Protein AF-A0AAE0TY82-F1 (afdb_monomer)

pLDDT: mean 70.83, std 19.5, range [36.94, 97.62]

Mean predicted aligned error: 21.56 Å

Organism: NCBI:txid92902

Secondary structure (DSSP, 8-state):
-PPP-------SHHHHHHHHHS--SS----S-------------SSPPPPP-PEEEEESS-BTTTBSTT-EEEE-HHHIIIIITTTTSEEE--HHHHHHTT--STT-BPP-SSTT--GGGGGGSS----------------TT-S---TT-----------------------------------

Sequence (185 aa):
MAVPALSRWPTCLACLRKTVFGGNNSRSSVVGAVSTAVQIRAKSTKRRPKGQDVAVRLLSDIRTYGRKNAIMRVSPGRMRYQWYRENTAEYMTAARFRELGLTRDDIGERDRTFGVDEEKFESSTTESESPERTGPLEGPSPWTDHLNMNEWPHYISPQSLQPPVSEISPQLESPLDAAKPPPLA

Nearest PDB structures (foldseek):
  6ywy-assembly1_G  TM=9.102E-01  e=8.392E-09  Neurospora crassa
  7nsh-assembly1_BI  TM=6.670E-01  e=1.116E-02  Sus scrofa
  7l20-assembly1_H  TM=7.044E-01  e=1.744E-02  Homo sapiens
  8oiq-assembly1_BO  TM=6.789E-01  e=1.535E-02  Sus scrofa
  6i9r-assembly1_H  TM=7.383E-01  e=3.098E-02  Homo sapiens

Structure (mmCIF, N/CA/C/O backbone):
data_AF-A0AAE0TY82-F1
#
_entry.id   AF-A0AAE0TY82-F1
#
loop_
_atom_site.group_PDB
_atom_site.id
_atom_site.type_symbol
_atom_site.label_atom_id
_atom_site.label_alt_id
_atom_site.label_comp_id
_atom_site.label_asym_id
_atom_site.label_entity_id
_atom_site.label_seq_id
_atom_site.pdbx_PDB_ins_code
_atom_site.Cartn_x
_atom_site.Cartn_y
_atom_site.Cartn_z
_atom_site.occupancy
_atom_site.B_iso_or_equiv
_atom_site.auth_seq_id
_atom_site.auth_comp_id
_atom_site.auth_asym_id
_atom_site.auth_atom_id
_atom_site.pdbx_PDB_model_num
ATOM 1 N N . MET A 1 1 ? 63.543 -1.662 -3.063 1.00 36.94 1 MET A N 1
ATOM 2 C CA . MET A 1 1 ? 63.316 -2.846 -2.206 1.00 36.94 1 MET A CA 1
ATOM 3 C C . MET A 1 1 ? 61.896 -2.752 -1.662 1.00 36.94 1 MET A C 1
ATOM 5 O O . MET A 1 1 ? 61.640 -1.870 -0.855 1.00 36.94 1 MET A O 1
ATOM 9 N N . ALA A 1 2 ? 60.954 -3.541 -2.188 1.00 47.00 2 ALA A N 1
ATOM 10 C CA . ALA A 1 2 ? 59.546 -3.489 -1.785 1.00 47.00 2 ALA A CA 1
ATOM 11 C C . ALA A 1 2 ? 59.308 -4.426 -0.593 1.00 47.00 2 ALA A C 1
ATOM 13 O O . ALA A 1 2 ? 59.630 -5.611 -0.661 1.00 47.00 2 ALA A O 1
ATOM 14 N N . VAL A 1 3 ? 58.783 -3.883 0.504 1.00 52.03 3 VAL A N 1
ATOM 15 C CA . VAL A 1 3 ? 58.441 -4.639 1.715 1.00 52.03 3 VAL A CA 1
ATOM 16 C C . VAL A 1 3 ? 57.159 -5.433 1.433 1.00 52.03 3 VAL A C 1
ATOM 18 O O . VAL A 1 3 ? 56.191 -4.831 0.962 1.00 52.03 3 VAL A O 1
ATOM 21 N N . PRO A 1 4 ? 57.097 -6.753 1.684 1.00 56.00 4 PRO A N 1
ATOM 22 C CA . PRO A 1 4 ? 55.850 -7.488 1.532 1.00 56.00 4 PRO A CA 1
ATOM 23 C C . PRO A 1 4 ? 54.837 -6.952 2.549 1.00 56.00 4 PRO A C 1
ATOM 25 O O . PRO A 1 4 ? 55.086 -6.967 3.755 1.00 56.00 4 PRO A O 1
ATOM 28 N N . ALA A 1 5 ? 53.702 -6.451 2.059 1.00 57.50 5 ALA A N 1
ATOM 29 C CA . ALA A 1 5 ? 52.592 -6.042 2.904 1.00 57.50 5 ALA A CA 1
ATOM 30 C C . ALA A 1 5 ? 52.142 -7.252 3.733 1.00 57.50 5 ALA A C 1
ATOM 32 O O . ALA A 1 5 ? 51.561 -8.200 3.203 1.00 57.50 5 ALA A O 1
ATOM 33 N N . LEU A 1 6 ? 52.449 -7.223 5.032 1.00 56.44 6 LEU A N 1
ATOM 34 C CA . LEU A 1 6 ? 51.920 -8.153 6.021 1.00 56.44 6 LEU A CA 1
ATOM 35 C C . LEU A 1 6 ? 50.406 -8.245 5.818 1.00 56.44 6 LEU A C 1
ATOM 37 O O . LEU A 1 6 ? 49.682 -7.253 5.926 1.00 56.44 6 LEU A O 1
ATOM 41 N N . SER A 1 7 ? 49.956 -9.445 5.461 1.00 62.59 7 SER A N 1
ATOM 42 C CA . SER A 1 7 ? 48.564 -9.793 5.208 1.00 62.59 7 SER A CA 1
ATOM 43 C C . SER A 1 7 ? 47.675 -9.225 6.310 1.00 62.59 7 SER A C 1
ATOM 45 O O . SER A 1 7 ? 47.804 -9.615 7.469 1.00 62.59 7 SER A O 1
ATOM 47 N N . ARG A 1 8 ? 46.791 -8.288 5.962 1.00 68.19 8 ARG A N 1
ATOM 48 C CA . ARG A 1 8 ? 45.864 -7.656 6.903 1.00 68.19 8 ARG A CA 1
ATOM 49 C C . ARG A 1 8 ? 44.975 -8.743 7.506 1.00 68.19 8 ARG A C 1
ATOM 51 O O . ARG A 1 8 ? 44.224 -9.402 6.789 1.00 68.19 8 ARG A O 1
ATOM 58 N N . TRP A 1 9 ? 45.105 -8.964 8.810 1.00 71.62 9 TRP A N 1
ATOM 59 C CA . TRP A 1 9 ? 44.361 -10.004 9.510 1.00 71.62 9 TRP A CA 1
ATOM 60 C C . TRP A 1 9 ? 42.869 -9.655 9.455 1.00 71.62 9 TRP A C 1
ATOM 62 O O . TRP A 1 9 ? 42.511 -8.482 9.610 1.00 71.62 9 TRP A O 1
ATOM 72 N N . PRO A 1 10 ? 41.982 -10.626 9.191 1.00 77.75 10 PRO A N 1
ATOM 73 C CA . PRO A 1 10 ? 40.569 -10.331 9.061 1.00 77.75 10 PRO A CA 1
ATOM 74 C C . PRO A 1 10 ? 40.004 -9.846 10.400 1.00 77.75 10 PRO A C 1
ATOM 76 O O . PRO A 1 10 ? 40.066 -10.541 11.409 1.00 77.75 10 PRO A O 1
ATOM 79 N N . THR A 1 11 ? 39.415 -8.653 10.399 1.00 76.88 11 THR A N 1
ATOM 80 C CA . THR A 1 11 ? 38.919 -7.979 11.611 1.00 76.88 11 THR A CA 1
ATOM 81 C C . THR A 1 11 ? 37.509 -8.410 12.018 1.00 76.88 11 THR A C 1
ATOM 83 O O . THR A 1 11 ? 37.019 -8.024 13.075 1.00 76.88 11 THR A O 1
ATOM 86 N N . CYS A 1 12 ? 36.831 -9.210 11.190 1.00 83.31 12 CYS A N 1
ATOM 87 C CA . CYS A 1 12 ? 35.456 -9.628 11.429 1.00 83.31 12 CYS A CA 1
ATOM 88 C C . CYS A 1 12 ? 35.393 -10.996 12.134 1.00 83.31 12 CYS A C 1
ATOM 90 O O . CYS A 1 12 ? 36.055 -11.947 11.716 1.00 83.31 12 CYS A O 1
ATOM 92 N N . LEU A 1 13 ? 34.545 -11.143 13.164 1.00 81.56 13 LEU A N 1
ATOM 93 C CA . LEU A 1 13 ? 34.384 -12.415 13.895 1.00 81.56 13 LEU A CA 1
ATOM 94 C C . LEU A 1 13 ? 33.973 -13.587 12.984 1.00 81.56 13 LEU A C 1
ATOM 96 O O . LEU A 1 13 ? 34.395 -14.721 13.203 1.00 81.56 13 LEU A O 1
ATOM 100 N N . ALA A 1 14 ? 33.189 -13.332 11.931 1.00 76.81 14 ALA A N 1
ATOM 101 C CA . ALA A 1 14 ? 32.817 -14.360 10.953 1.00 76.81 14 ALA A CA 1
ATOM 102 C C . ALA A 1 14 ? 34.018 -14.848 10.120 1.00 76.81 14 ALA A C 1
ATOM 104 O O . ALA A 1 14 ? 34.100 -16.021 9.760 1.00 76.81 14 ALA A O 1
ATOM 105 N N . CYS A 1 15 ? 34.959 -13.951 9.846 1.00 72.75 15 CYS A N 1
ATOM 106 C CA . CYS A 1 15 ? 36.161 -14.196 9.071 1.00 72.75 15 CYS A CA 1
ATOM 107 C C . CYS A 1 15 ? 37.185 -14.988 9.904 1.00 72.75 15 CYS A C 1
ATOM 109 O O . CYS A 1 15 ? 37.730 -15.975 9.417 1.00 72.75 15 CYS A O 1
ATOM 111 N N . LEU A 1 16 ? 37.355 -14.622 11.183 1.00 80.06 16 LEU A N 1
ATOM 112 C CA . LEU A 1 16 ? 38.191 -15.349 12.150 1.00 80.06 16 LEU A CA 1
ATOM 113 C C . LEU A 1 16 ? 37.688 -16.776 12.399 1.00 80.06 16 LEU A C 1
ATOM 115 O O . LEU A 1 16 ? 38.471 -17.720 12.440 1.00 80.06 16 LEU A O 1
ATOM 119 N N . ARG A 1 17 ? 36.367 -16.975 12.506 1.00 76.00 17 ARG A N 1
ATOM 120 C CA . ARG A 1 17 ? 35.803 -18.331 12.631 1.00 76.00 17 ARG A CA 1
ATOM 121 C C . ARG A 1 17 ? 36.108 -19.195 11.406 1.00 76.00 17 ARG A C 1
ATOM 123 O O . ARG A 1 17 ? 36.336 -20.390 11.549 1.00 76.00 17 ARG A O 1
ATOM 130 N N . LYS A 1 18 ? 36.151 -18.605 10.212 1.00 67.88 18 LYS A N 1
ATOM 131 C CA . LYS A 1 18 ? 36.464 -19.329 8.973 1.00 67.88 18 LYS A CA 1
ATOM 132 C C . LYS A 1 18 ? 37.932 -19.744 8.881 1.00 67.88 18 LYS A C 1
ATOM 134 O O . LYS A 1 18 ? 38.205 -20.829 8.383 1.00 67.88 18 LYS A O 1
ATOM 139 N N . THR A 1 19 ? 38.856 -18.923 9.378 1.00 69.50 19 THR A N 1
ATOM 140 C CA . THR A 1 19 ? 40.291 -19.249 9.383 1.00 69.50 19 THR A CA 1
ATOM 141 C C . THR A 1 19 ? 40.661 -20.244 10.481 1.00 69.50 19 THR A C 1
ATOM 143 O O . THR A 1 19 ? 41.504 -21.101 10.249 1.00 69.50 19 THR A O 1
ATOM 146 N N . VAL A 1 20 ? 40.015 -20.174 11.651 1.00 64.50 20 VAL A N 1
ATOM 147 C CA . VAL A 1 20 ? 40.307 -21.063 12.793 1.00 64.50 20 VAL A CA 1
ATOM 148 C C . VAL A 1 20 ? 39.628 -22.434 12.660 1.00 64.50 20 VAL A C 1
ATOM 150 O O . VAL A 1 20 ? 40.220 -23.440 13.032 1.00 64.50 20 VAL A O 1
ATOM 153 N N . PHE A 1 21 ? 38.416 -22.508 12.095 1.00 59.88 21 PHE A N 1
ATOM 154 C CA . PHE A 1 21 ? 37.643 -23.760 12.017 1.00 59.88 21 PHE A CA 1
ATOM 155 C C . PHE A 1 21 ? 37.535 -24.363 10.606 1.00 59.88 21 PHE A C 1
ATOM 157 O O . PHE A 1 21 ? 36.985 -25.448 10.444 1.00 59.88 21 PHE A O 1
ATOM 164 N N . GLY A 1 22 ? 38.074 -23.704 9.574 1.00 55.50 22 GLY A N 1
ATOM 165 C CA . GLY A 1 22 ? 38.106 -24.217 8.195 1.00 55.50 22 GLY A CA 1
ATOM 166 C C . GLY A 1 22 ? 39.224 -25.229 7.906 1.00 55.50 22 GLY A C 1
ATOM 167 O O . GLY A 1 22 ? 39.420 -25.596 6.753 1.00 55.50 22 GLY A O 1
ATOM 168 N N . GLY A 1 23 ? 39.971 -25.660 8.926 1.00 55.34 23 GLY A N 1
ATOM 169 C CA . GLY A 1 23 ? 41.190 -26.463 8.796 1.00 55.34 23 GLY A CA 1
ATOM 170 C C . GLY A 1 23 ? 41.029 -27.971 9.000 1.00 55.34 23 GLY A C 1
ATOM 171 O O . GLY A 1 23 ? 41.987 -28.599 9.435 1.00 55.34 23 GLY A O 1
ATOM 172 N N . ASN A 1 24 ? 39.864 -28.570 8.723 1.00 54.06 24 ASN A N 1
ATOM 173 C CA . ASN A 1 24 ? 39.698 -30.029 8.814 1.00 54.06 24 ASN A CA 1
ATOM 174 C C . ASN A 1 24 ? 39.333 -30.682 7.475 1.00 54.06 24 ASN A C 1
ATOM 176 O O . ASN A 1 24 ? 38.373 -31.443 7.381 1.00 54.06 24 ASN A O 1
ATOM 180 N N . ASN A 1 25 ? 40.117 -30.397 6.431 1.00 52.94 25 ASN A N 1
ATOM 181 C CA . ASN A 1 25 ? 40.369 -31.415 5.419 1.00 52.94 25 ASN A CA 1
ATOM 182 C C . ASN A 1 25 ? 41.777 -31.269 4.814 1.00 52.94 25 ASN A C 1
ATOM 184 O O . ASN A 1 25 ? 42.003 -30.503 3.887 1.00 52.94 25 ASN A O 1
ATOM 188 N N . SER A 1 26 ? 42.693 -32.059 5.376 1.00 48.53 26 SER A N 1
ATOM 189 C CA . SER A 1 26 ? 43.904 -32.604 4.750 1.00 48.53 26 SER A CA 1
ATOM 190 C C . SER A 1 26 ? 45.060 -31.656 4.356 1.00 48.53 26 SER A C 1
ATOM 192 O O . SER A 1 26 ? 45.115 -31.128 3.256 1.00 48.53 26 SER A O 1
ATOM 194 N N . ARG A 1 27 ? 46.084 -31.674 5.230 1.00 46.03 27 ARG A N 1
ATOM 195 C CA . ARG A 1 27 ? 47.544 -31.606 4.965 1.00 46.03 27 ARG A CA 1
ATOM 196 C C . ARG A 1 27 ? 48.164 -30.254 4.559 1.00 46.03 27 ARG A C 1
ATOM 198 O O . ARG A 1 27 ? 48.128 -29.848 3.412 1.00 46.03 27 ARG A O 1
ATOM 205 N N . SER A 1 28 ? 48.874 -29.681 5.538 1.00 44.34 28 SER A N 1
ATOM 206 C CA . SER A 1 28 ? 50.201 -29.044 5.439 1.00 44.34 28 SER A CA 1
ATOM 207 C C . SER A 1 28 ? 50.490 -28.131 4.237 1.00 44.34 28 SER A C 1
ATOM 209 O O . SER A 1 28 ? 50.832 -28.595 3.155 1.00 44.34 28 SER A O 1
ATOM 211 N N . SER A 1 29 ? 50.507 -26.818 4.464 1.00 38.16 29 SER A N 1
ATOM 212 C CA . SER A 1 29 ? 51.731 -26.008 4.338 1.00 38.16 29 SER A CA 1
ATOM 213 C C . SER A 1 29 ? 51.417 -24.523 4.526 1.00 38.16 29 SER A C 1
ATOM 215 O O . SER A 1 29 ? 50.419 -23.987 4.054 1.00 38.16 29 SER A O 1
ATOM 217 N N . VAL A 1 30 ? 52.304 -23.867 5.265 1.00 50.09 30 VAL A N 1
ATOM 218 C CA . VAL A 1 30 ? 52.435 -22.418 5.412 1.00 50.09 30 VAL A CA 1
ATOM 219 C C . VAL A 1 30 ? 52.829 -21.803 4.067 1.00 50.09 30 VAL A C 1
ATOM 221 O O . VAL A 1 30 ? 53.991 -21.498 3.851 1.00 50.09 30 VAL A O 1
ATOM 224 N N . VAL A 1 31 ? 51.882 -21.624 3.149 1.00 45.34 31 VAL A N 1
ATOM 225 C CA . VAL A 1 31 ? 51.988 -20.667 2.036 1.00 45.34 31 VAL A CA 1
ATOM 226 C C . VAL A 1 31 ? 50.577 -20.203 1.697 1.00 45.34 31 VAL A C 1
ATOM 228 O O . VAL A 1 31 ? 49.657 -21.010 1.597 1.00 45.34 31 VAL A O 1
ATOM 231 N N . GLY A 1 32 ? 50.397 -18.889 1.567 1.00 50.09 32 GLY A N 1
ATOM 232 C CA . GLY A 1 32 ? 49.114 -18.257 1.289 1.00 50.09 32 GLY A CA 1
ATOM 233 C C . GLY A 1 32 ? 48.415 -18.846 0.066 1.00 50.09 32 GLY A C 1
ATOM 234 O O . GLY A 1 32 ? 48.703 -18.475 -1.064 1.00 50.09 32 GLY A O 1
ATOM 235 N N . ALA A 1 33 ? 47.438 -19.713 0.302 1.00 45.84 33 ALA A N 1
ATOM 236 C CA . ALA A 1 33 ? 46.445 -20.074 -0.688 1.00 45.84 33 ALA A CA 1
ATOM 237 C C . ALA A 1 33 ? 45.160 -19.339 -0.318 1.00 45.84 33 ALA A C 1
ATOM 239 O O . ALA A 1 33 ? 44.357 -19.806 0.495 1.00 45.84 33 ALA A O 1
ATOM 240 N N . VAL A 1 34 ? 44.974 -18.157 -0.916 1.00 58.19 34 VAL A N 1
ATOM 241 C CA . VAL A 1 34 ? 43.651 -17.546 -1.064 1.00 58.19 34 VAL A CA 1
ATOM 242 C C . VAL A 1 34 ? 42.835 -18.537 -1.881 1.00 58.19 34 VAL A C 1
ATOM 244 O O . VAL A 1 34 ? 42.830 -18.519 -3.107 1.00 58.19 34 VAL A O 1
ATOM 247 N N . SER A 1 35 ? 42.205 -19.472 -1.180 1.00 56.72 35 SER A N 1
ATOM 248 C CA . SER A 1 35 ? 41.259 -20.396 -1.769 1.00 56.72 35 SER A CA 1
ATOM 249 C C . SER A 1 35 ? 40.073 -19.541 -2.179 1.00 56.72 35 SER A C 1
ATOM 251 O O . SER A 1 35 ? 39.251 -19.157 -1.343 1.00 56.72 35 SER A O 1
ATOM 253 N N . THR A 1 36 ? 40.011 -19.182 -3.458 1.00 61.84 36 THR A N 1
ATOM 254 C CA . THR A 1 36 ? 38.817 -18.648 -4.106 1.00 61.84 36 THR A CA 1
ATOM 255 C C . THR A 1 36 ? 37.776 -19.759 -4.107 1.00 61.84 36 THR A C 1
ATOM 257 O O . THR A 1 36 ? 37.521 -20.428 -5.102 1.00 61.84 36 THR A O 1
ATOM 260 N N . ALA A 1 37 ? 37.197 -20.010 -2.934 1.00 66.00 37 ALA A N 1
ATOM 261 C CA . ALA A 1 37 ? 36.073 -20.904 -2.767 1.00 66.00 37 ALA A CA 1
ATOM 262 C C . ALA A 1 37 ? 34.899 -20.278 -3.522 1.00 66.00 37 ALA A C 1
ATOM 264 O O . ALA A 1 37 ? 34.179 -19.425 -2.999 1.00 66.00 37 ALA A O 1
ATOM 265 N N . VAL A 1 38 ? 34.756 -20.668 -4.787 1.00 72.50 38 VAL A N 1
ATOM 266 C CA . VAL A 1 38 ? 33.616 -20.319 -5.625 1.00 72.50 38 VAL A CA 1
ATOM 267 C C . VAL A 1 38 ? 32.382 -20.860 -4.917 1.00 72.50 38 VAL A C 1
ATOM 269 O O . VAL A 1 38 ? 32.187 -22.069 -4.797 1.00 72.50 38 VAL A O 1
ATOM 272 N N . GLN A 1 39 ? 31.561 -19.960 -4.381 1.00 76.94 39 GLN A N 1
ATOM 273 C CA . GLN A 1 39 ? 30.298 -20.343 -3.768 1.00 76.94 39 GLN A CA 1
ATOM 274 C C . GLN A 1 39 ? 29.334 -20.777 -4.872 1.00 76.94 39 GLN A C 1
ATOM 276 O O . GLN A 1 39 ? 28.645 -19.957 -5.475 1.00 76.94 39 GLN A O 1
ATOM 281 N N . ILE A 1 40 ? 29.272 -22.082 -5.133 1.00 72.94 40 ILE A N 1
ATOM 282 C CA . ILE A 1 40 ? 28.267 -22.659 -6.023 1.00 72.94 40 ILE A CA 1
ATOM 283 C C . ILE A 1 40 ? 26.929 -22.614 -5.283 1.00 72.94 40 ILE A C 1
ATOM 285 O O . ILE A 1 40 ? 26.679 -23.365 -4.337 1.00 72.94 40 ILE A O 1
ATOM 289 N N . ARG A 1 41 ? 26.058 -21.687 -5.686 1.00 77.69 41 ARG A N 1
ATOM 290 C CA . ARG A 1 41 ? 24.703 -21.589 -5.142 1.00 77.69 41 ARG A CA 1
ATOM 291 C C . ARG A 1 41 ? 23.869 -22.763 -5.656 1.00 77.69 41 ARG A C 1
ATOM 293 O O . ARG A 1 41 ? 23.461 -22.772 -6.813 1.00 77.69 41 ARG A O 1
ATOM 300 N N . ALA A 1 42 ? 23.567 -23.724 -4.786 1.00 81.38 42 ALA A N 1
ATOM 301 C CA . ALA A 1 42 ? 22.638 -24.804 -5.107 1.00 81.38 42 ALA A CA 1
ATOM 302 C C . ALA A 1 42 ? 21.225 -24.259 -5.405 1.00 81.38 42 ALA A C 1
ATOM 304 O O . ALA A 1 42 ? 20.744 -23.320 -4.755 1.00 81.38 42 ALA A O 1
ATOM 305 N N . LYS A 1 43 ? 20.537 -24.864 -6.383 1.00 80.38 43 LYS A N 1
ATOM 306 C CA . LYS A 1 43 ? 19.143 -24.546 -6.717 1.00 80.38 43 LYS A CA 1
ATOM 307 C C . LYS A 1 43 ? 18.240 -25.011 -5.571 1.00 80.38 43 LYS A C 1
ATOM 309 O O . LYS A 1 43 ? 17.955 -26.192 -5.426 1.00 80.38 43 LYS A O 1
ATOM 314 N N . SER A 1 44 ? 17.814 -24.070 -4.732 1.00 80.44 44 SER A N 1
ATOM 315 C CA . SER A 1 44 ? 16.905 -24.341 -3.615 1.00 80.44 44 SER A CA 1
ATOM 316 C C . SER A 1 44 ? 15.479 -24.570 -4.115 1.00 80.44 44 SER A C 1
ATOM 318 O O . SER A 1 44 ? 14.889 -23.684 -4.734 1.00 80.44 44 SER A O 1
ATOM 320 N N . THR A 1 45 ? 14.892 -25.716 -3.769 1.00 80.06 45 THR A N 1
ATOM 321 C CA . THR A 1 45 ? 13.462 -26.015 -3.979 1.00 80.06 45 THR A CA 1
ATOM 322 C C . THR A 1 45 ? 12.560 -25.185 -3.058 1.00 80.06 45 THR A C 1
ATOM 324 O O . THR A 1 45 ? 11.385 -24.970 -3.354 1.00 80.06 45 THR A O 1
ATOM 327 N N . LYS A 1 46 ? 13.105 -24.659 -1.949 1.00 78.94 46 LYS A N 1
ATOM 328 C CA . LYS A 1 46 ? 12.390 -23.733 -1.065 1.00 78.94 46 LYS A CA 1
ATOM 329 C C . LYS A 1 46 ? 12.312 -22.368 -1.740 1.00 78.94 46 LYS A C 1
ATOM 331 O O . LYS A 1 46 ? 13.305 -21.636 -1.804 1.00 78.94 46 LYS A O 1
ATOM 336 N N . ARG A 1 47 ? 11.125 -22.041 -2.257 1.00 74.56 47 ARG A N 1
ATOM 337 C CA . ARG A 1 47 ? 10.789 -20.692 -2.720 1.00 74.56 47 ARG A CA 1
ATOM 338 C C . ARG A 1 47 ? 10.768 -19.760 -1.510 1.00 74.56 47 ARG A C 1
ATOM 340 O O . ARG A 1 47 ? 10.281 -20.137 -0.446 1.00 74.56 47 ARG A O 1
ATOM 347 N N . ARG A 1 48 ? 11.304 -18.547 -1.665 1.00 74.62 48 ARG A N 1
ATOM 348 C CA . ARG A 1 48 ? 11.128 -17.502 -0.649 1.00 74.62 48 ARG A CA 1
ATOM 349 C C . ARG A 1 48 ? 9.623 -17.284 -0.457 1.00 74.62 48 ARG A C 1
ATOM 351 O O . ARG A 1 48 ? 8.912 -17.303 -1.467 1.00 74.62 48 ARG A O 1
ATOM 358 N N . PRO A 1 49 ? 9.137 -17.095 0.782 1.00 77.81 49 PRO A N 1
ATOM 359 C CA . PRO A 1 49 ? 7.757 -16.674 0.971 1.00 77.81 49 PRO A CA 1
ATOM 360 C C . PRO A 1 49 ? 7.550 -15.425 0.111 1.00 77.81 49 PRO A C 1
ATOM 362 O O . PRO A 1 49 ? 8.381 -14.511 0.144 1.00 77.81 49 PRO A O 1
ATOM 365 N N . LYS A 1 50 ? 6.517 -15.440 -0.743 1.00 73.31 50 LYS A N 1
ATOM 366 C CA . LYS A 1 50 ? 6.150 -14.260 -1.534 1.00 73.31 50 LYS A CA 1
ATOM 367 C C . LYS A 1 50 ? 6.034 -13.085 -0.559 1.00 73.31 50 LYS A C 1
ATOM 369 O O . LYS A 1 50 ? 5.547 -13.273 0.556 1.00 73.31 50 LYS A O 1
ATOM 374 N N . GLY A 1 51 ? 6.595 -11.938 -0.947 1.00 66.38 51 GLY A N 1
ATOM 375 C CA . GLY A 1 51 ? 6.721 -10.770 -0.077 1.00 66.38 51 GLY A CA 1
ATOM 376 C C . GLY A 1 51 ? 5.403 -10.439 0.619 1.00 66.38 51 GLY A C 1
ATOM 377 O O . GLY A 1 51 ? 4.331 -10.654 0.060 1.00 66.38 51 GLY A O 1
ATOM 378 N N . GLN A 1 52 ? 5.492 -9.972 1.863 1.00 83.50 52 GLN A N 1
ATOM 379 C CA . GLN A 1 52 ? 4.324 -9.565 2.636 1.00 83.50 52 GLN A CA 1
ATOM 380 C C . GLN A 1 52 ? 3.732 -8.299 2.010 1.00 83.50 52 GLN A C 1
ATOM 382 O O . GLN A 1 52 ? 4.170 -7.187 2.306 1.00 83.50 52 GLN A O 1
ATOM 387 N N . ASP A 1 53 ? 2.769 -8.479 1.110 1.00 93.00 53 ASP A N 1
ATOM 388 C CA . ASP A 1 53 ? 1.997 -7.370 0.570 1.00 93.00 53 ASP A CA 1
ATOM 389 C C . ASP A 1 53 ? 1.041 -6.836 1.639 1.00 93.00 53 ASP A C 1
ATOM 391 O O . ASP A 1 53 ? 0.383 -7.596 2.360 1.00 93.00 53 ASP A O 1
ATOM 395 N N . VAL A 1 54 ? 0.967 -5.512 1.727 1.00 94.50 54 VAL A N 1
ATOM 396 C CA . VAL A 1 54 ? 0.180 -4.795 2.730 1.00 94.50 54 VAL A CA 1
ATOM 397 C C . VAL A 1 54 ? -1.161 -4.402 2.121 1.00 94.50 54 VAL A C 1
ATOM 399 O O . VAL A 1 54 ? -1.214 -3.943 0.979 1.00 94.50 54 VAL A O 1
ATOM 402 N N . ALA A 1 55 ? -2.241 -4.594 2.879 1.00 95.56 55 ALA A N 1
ATOM 403 C CA . ALA A 1 55 ? -3.566 -4.126 2.498 1.00 95.56 55 ALA A CA 1
ATOM 404 C C . ALA A 1 55 ? -3.665 -2.613 2.719 1.00 95.56 55 ALA A C 1
ATOM 406 O O . ALA A 1 55 ? -3.332 -2.102 3.793 1.00 95.56 55 ALA A O 1
ATOM 407 N N . VAL A 1 56 ? -4.122 -1.901 1.698 1.00 96.94 56 VAL A N 1
ATOM 408 C CA . VAL A 1 56 ? -4.230 -0.441 1.697 1.00 96.94 56 VAL A CA 1
ATOM 409 C C . VAL A 1 56 ? -5.541 -0.024 1.050 1.00 96.94 56 VAL A C 1
ATOM 411 O O . VAL A 1 56 ? -6.036 -0.718 0.163 1.00 96.94 56 VAL A O 1
ATOM 414 N N . ARG A 1 57 ? -6.088 1.110 1.489 1.00 97.12 57 ARG A N 1
ATOM 415 C CA . ARG A 1 57 ? -7.244 1.764 0.868 1.00 97.12 57 ARG A CA 1
ATOM 416 C C . ARG A 1 57 ? -6.797 3.017 0.143 1.00 97.12 57 ARG A C 1
ATOM 418 O O . ARG A 1 57 ? -6.145 3.865 0.744 1.00 97.12 57 ARG A O 1
ATOM 425 N N . LEU A 1 58 ? -7.185 3.157 -1.116 1.00 97.12 58 LEU A N 1
ATOM 426 C CA . LEU A 1 58 ? -6.897 4.354 -1.899 1.00 97.12 58 LEU A CA 1
ATOM 427 C C . LEU A 1 58 ? -7.779 5.526 -1.449 1.00 97.12 58 LEU A C 1
ATOM 429 O O . LEU A 1 58 ? -8.983 5.367 -1.272 1.00 97.12 58 LEU A O 1
ATOM 433 N N . LEU A 1 59 ? -7.197 6.709 -1.268 1.00 97.06 59 LEU A N 1
ATOM 434 C CA . LEU A 1 59 ? -7.918 7.951 -0.953 1.00 97.06 59 LEU A CA 1
ATOM 435 C C . LEU A 1 59 ? -8.182 8.798 -2.206 1.00 97.06 59 LEU A C 1
ATOM 437 O O . LEU A 1 59 ? -9.094 9.628 -2.208 1.00 97.06 59 LEU A O 1
ATOM 441 N N . SER A 1 60 ? -7.424 8.557 -3.274 1.00 96.19 60 SER A N 1
ATOM 442 C CA . SER A 1 60 ? -7.552 9.180 -4.591 1.00 96.19 60 SER A CA 1
ATOM 443 C C . SER A 1 60 ? -7.552 8.127 -5.704 1.00 96.19 60 SER A C 1
ATOM 445 O O . SER A 1 60 ? -7.202 6.969 -5.475 1.00 96.19 60 SER A O 1
ATOM 447 N N . ASP A 1 61 ? -7.961 8.526 -6.910 1.00 95.75 61 ASP A N 1
ATOM 448 C CA . ASP A 1 61 ? -7.855 7.679 -8.100 1.00 95.75 61 ASP A CA 1
ATOM 449 C C . ASP A 1 61 ? -6.388 7.577 -8.532 1.00 95.75 61 ASP A C 1
ATOM 451 O O . ASP A 1 61 ? -5.725 8.591 -8.769 1.00 95.75 61 ASP A O 1
ATOM 455 N N . ILE A 1 62 ? -5.871 6.352 -8.643 1.00 93.75 62 ILE A N 1
ATOM 456 C CA . ILE A 1 62 ? -4.480 6.100 -9.031 1.00 93.75 62 ILE A CA 1
ATOM 457 C C . ILE A 1 62 ? -4.468 5.230 -10.286 1.00 93.75 62 ILE A C 1
ATOM 459 O O . ILE A 1 62 ? -4.927 4.086 -10.268 1.00 93.75 62 ILE A O 1
ATOM 463 N N . ARG A 1 63 ? -3.886 5.758 -11.371 1.00 93.19 63 ARG A N 1
ATOM 464 C CA . ARG A 1 63 ? -3.721 5.045 -12.651 1.00 93.19 63 ARG A CA 1
ATOM 465 C C . ARG A 1 63 ? -3.012 3.703 -12.442 1.00 93.19 63 ARG A C 1
ATOM 467 O O . ARG A 1 63 ? -2.050 3.634 -11.681 1.00 93.19 63 ARG A O 1
ATOM 474 N N . THR A 1 64 ? -3.476 2.650 -13.115 1.00 92.62 64 THR A N 1
ATOM 475 C CA . THR A 1 64 ? -2.964 1.265 -13.032 1.00 92.62 64 THR A CA 1
ATOM 476 C C . THR A 1 64 ? -3.189 0.576 -11.678 1.00 92.62 64 THR A C 1
ATOM 478 O O . THR A 1 64 ? -2.702 -0.537 -11.461 1.00 92.62 64 THR A O 1
ATOM 481 N N . TYR A 1 65 ? -3.879 1.226 -10.737 1.00 93.88 65 TYR A N 1
ATOM 482 C CA . TYR A 1 65 ? -4.178 0.659 -9.423 1.00 93.88 65 TYR A CA 1
ATOM 483 C C . TYR A 1 65 ? -5.671 0.491 -9.201 1.00 93.88 65 TYR A C 1
ATOM 485 O O . TYR A 1 65 ? -6.112 -0.617 -8.894 1.00 93.88 65 TYR A O 1
ATOM 493 N N . GLY A 1 66 ? -6.424 1.577 -9.360 1.00 94.81 66 GLY A N 1
ATOM 494 C CA . GLY A 1 66 ? -7.867 1.567 -9.203 1.00 94.81 66 GLY A CA 1
ATOM 495 C C . GLY A 1 66 ? -8.432 2.912 -8.764 1.00 94.81 66 GLY A C 1
ATOM 496 O O . GLY A 1 66 ? -7.727 3.917 -8.633 1.00 94.81 66 GLY A O 1
ATOM 497 N N . ARG A 1 67 ? -9.744 2.888 -8.532 1.00 95.56 67 ARG A N 1
ATOM 498 C CA . ARG A 1 67 ? -10.536 4.037 -8.092 1.00 95.56 67 ARG A CA 1
ATOM 499 C C . ARG A 1 67 ? -10.318 4.351 -6.610 1.00 95.56 67 ARG A C 1
ATOM 501 O O . ARG A 1 67 ? -9.884 3.507 -5.823 1.00 95.56 67 ARG A O 1
ATOM 508 N N . LYS A 1 68 ? -10.712 5.554 -6.212 1.00 96.25 68 LYS A N 1
ATOM 509 C CA . LYS A 1 68 ? -10.810 6.001 -4.828 1.00 96.25 68 LYS A CA 1
ATOM 510 C C . LYS A 1 68 ? -11.640 5.016 -4.001 1.00 96.25 68 LYS A C 1
ATOM 512 O O . LYS A 1 68 ? -12.662 4.503 -4.446 1.00 96.25 68 LYS A O 1
ATOM 517 N N . ASN A 1 69 ? -11.200 4.797 -2.767 1.00 95.50 69 ASN A N 1
ATOM 518 C CA . ASN A 1 69 ? -11.713 3.837 -1.791 1.00 95.50 69 ASN A CA 1
ATOM 519 C C . ASN A 1 69 ? -11.548 2.354 -2.158 1.00 95.50 69 ASN A C 1
ATOM 521 O O . ASN A 1 69 ? -11.991 1.510 -1.381 1.00 95.50 69 ASN A O 1
ATOM 525 N N . ALA A 1 70 ? -10.879 2.009 -3.263 1.00 95.56 70 ALA A N 1
ATOM 526 C CA . ALA A 1 70 ? -10.541 0.617 -3.541 1.00 95.56 70 ALA A CA 1
ATOM 527 C C . ALA A 1 70 ? -9.549 0.079 -2.497 1.00 95.56 70 ALA A C 1
ATOM 529 O O . ALA A 1 70 ? -8.600 0.771 -2.108 1.00 95.56 70 ALA A O 1
ATOM 530 N N . ILE A 1 71 ? -9.770 -1.159 -2.049 1.00 96.06 71 ILE A N 1
ATOM 531 C CA . ILE A 1 71 ? -8.900 -1.858 -1.101 1.00 96.06 71 ILE A CA 1
ATOM 532 C C . ILE A 1 71 ? -8.127 -2.926 -1.856 1.00 96.06 71 ILE A C 1
ATOM 534 O O . ILE A 1 71 ? -8.715 -3.776 -2.520 1.00 96.06 71 ILE A O 1
ATOM 538 N N . MET A 1 72 ? -6.803 -2.888 -1.746 1.00 95.50 72 MET A N 1
ATOM 539 C CA . MET A 1 72 ? -5.933 -3.766 -2.519 1.00 95.50 72 MET A CA 1
ATOM 540 C C . MET A 1 72 ? -4.620 -4.080 -1.807 1.00 95.50 72 MET A C 1
ATOM 542 O O . MET A 1 72 ? -4.227 -3.413 -0.847 1.00 95.50 72 MET A O 1
ATOM 546 N N . ARG A 1 73 ? -3.913 -5.100 -2.304 1.00 95.19 73 ARG A N 1
ATOM 547 C CA . ARG A 1 73 ? -2.575 -5.482 -1.832 1.00 95.19 73 ARG A CA 1
ATOM 548 C C . ARG A 1 73 ? -1.482 -4.780 -2.629 1.00 95.19 73 ARG A C 1
ATOM 550 O O . ARG A 1 73 ? -1.454 -4.833 -3.861 1.00 95.19 73 ARG A O 1
ATOM 557 N N . VAL A 1 74 ? -0.563 -4.123 -1.925 1.00 95.12 74 VAL A N 1
ATOM 558 C CA . VAL A 1 74 ? 0.538 -3.360 -2.531 1.00 95.12 74 VAL A CA 1
ATOM 559 C C . VAL A 1 74 ? 1.852 -3.656 -1.821 1.00 95.12 74 VAL A C 1
ATOM 561 O O . VAL A 1 74 ? 1.884 -4.034 -0.648 1.00 95.12 74 VAL A O 1
ATOM 564 N N . SER A 1 75 ? 2.957 -3.473 -2.546 1.00 94.56 75 SER A N 1
ATOM 56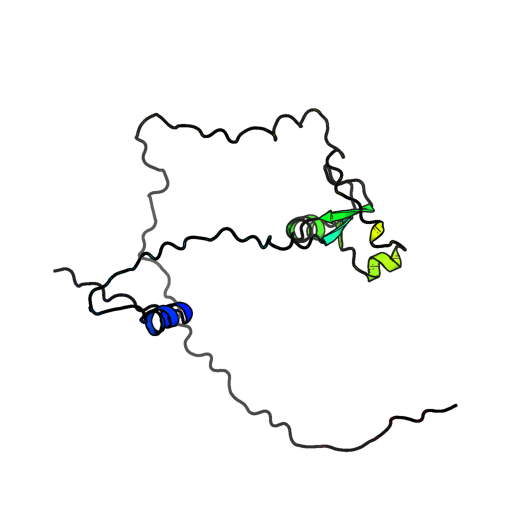5 C CA . SER A 1 75 ? 4.283 -3.628 -1.972 1.00 94.56 75 SER A CA 1
ATOM 566 C C . SER A 1 75 ? 4.516 -2.595 -0.856 1.00 94.56 75 SER A C 1
ATOM 568 O O . SER A 1 75 ? 4.226 -1.403 -1.031 1.00 94.56 75 SER A O 1
ATOM 570 N N . PRO A 1 76 ? 5.097 -3.005 0.284 1.00 95.06 76 PRO A N 1
ATOM 571 C CA . PRO A 1 76 ? 5.291 -2.122 1.435 1.00 95.06 76 PRO A CA 1
ATOM 572 C C . PRO A 1 76 ? 6.189 -0.919 1.116 1.00 95.06 76 PRO A C 1
ATOM 574 O O . PRO A 1 76 ? 5.998 0.164 1.664 1.00 95.06 76 PRO A O 1
ATOM 577 N N . GLY A 1 77 ? 7.143 -1.082 0.191 1.00 95.44 77 GLY A N 1
ATOM 578 C CA . GLY A 1 77 ? 8.019 0.004 -0.248 1.00 95.44 77 GLY A CA 1
ATOM 579 C C . GLY A 1 77 ? 7.257 1.154 -0.908 1.00 95.44 77 GLY A C 1
ATOM 580 O O . GLY A 1 77 ? 7.489 2.310 -0.562 1.00 95.44 77 GLY A O 1
ATOM 581 N N . ARG A 1 78 ? 6.306 0.846 -1.802 1.00 95.50 78 ARG A N 1
ATOM 582 C CA . ARG A 1 78 ? 5.498 1.872 -2.481 1.00 95.50 78 ARG A CA 1
ATOM 583 C C . ARG A 1 78 ? 4.590 2.599 -1.499 1.00 95.50 78 ARG A C 1
ATOM 585 O O . ARG A 1 78 ? 4.547 3.827 -1.514 1.00 95.50 78 ARG A O 1
ATOM 592 N N . MET A 1 79 ? 3.935 1.845 -0.616 1.00 96.62 79 MET A N 1
ATOM 593 C CA . MET A 1 79 ? 3.072 2.426 0.408 1.00 96.62 79 MET A CA 1
ATOM 594 C C . MET A 1 79 ? 3.852 3.382 1.323 1.00 96.62 79 MET A C 1
ATOM 596 O O . MET A 1 79 ? 3.428 4.512 1.532 1.00 96.62 79 MET A O 1
ATOM 600 N N . ARG A 1 80 ? 5.032 2.979 1.813 1.00 96.06 80 ARG A N 1
ATOM 601 C CA . ARG A 1 80 ? 5.851 3.808 2.713 1.00 96.06 80 ARG A CA 1
ATOM 602 C C . ARG A 1 80 ? 6.447 5.043 2.037 1.00 96.06 80 ARG A C 1
ATOM 604 O O . ARG A 1 80 ? 6.504 6.098 2.663 1.00 96.06 80 ARG A O 1
ATOM 611 N N . TYR A 1 81 ? 6.978 4.897 0.824 1.00 97.00 81 TYR A N 1
ATOM 612 C CA . TYR A 1 81 ? 7.779 5.951 0.197 1.00 97.00 81 TYR A CA 1
ATOM 613 C C . TYR A 1 81 ? 6.935 6.981 -0.551 1.00 97.00 81 TYR A C 1
ATOM 615 O O . TYR A 1 81 ? 7.251 8.166 -0.499 1.00 97.00 81 TYR A O 1
ATOM 623 N N . GLN A 1 82 ? 5.876 6.536 -1.225 1.00 96.25 82 GLN A N 1
ATOM 624 C CA . GLN A 1 82 ? 5.080 7.394 -2.094 1.00 96.25 82 GLN A CA 1
ATOM 625 C C . GLN A 1 82 ? 3.733 7.699 -1.441 1.00 96.25 82 GLN A C 1
ATOM 627 O O . GLN A 1 82 ? 3.467 8.825 -1.034 1.00 96.25 82 GLN A O 1
ATOM 632 N N . TRP A 1 83 ? 2.908 6.674 -1.236 1.00 96.69 83 TRP A N 1
ATOM 633 C CA . TRP A 1 83 ? 1.490 6.908 -0.973 1.00 96.69 83 TRP A CA 1
ATOM 634 C C . TRP A 1 83 ? 1.173 7.427 0.420 1.00 96.69 83 TRP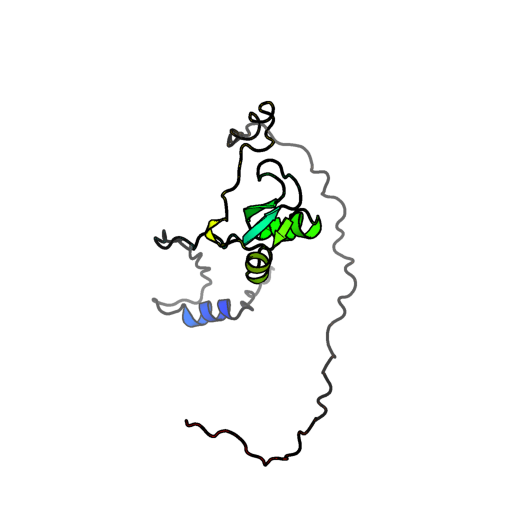 A C 1
ATOM 636 O O . TRP A 1 83 ? 0.316 8.292 0.572 1.00 96.69 83 TRP A O 1
ATOM 646 N N . TYR A 1 84 ? 1.882 6.935 1.434 1.00 96.75 84 TYR A N 1
ATOM 647 C CA . TYR A 1 84 ? 1.708 7.422 2.797 1.00 96.75 84 TYR A CA 1
ATOM 648 C C . TYR A 1 84 ? 2.212 8.859 2.958 1.00 96.75 84 TYR A C 1
ATOM 650 O O . TYR A 1 84 ? 1.649 9.629 3.723 1.00 96.75 84 TYR A O 1
ATOM 658 N N . ARG A 1 85 ? 3.269 9.235 2.227 1.00 96.88 85 ARG A N 1
ATOM 659 C CA . ARG A 1 85 ? 3.817 10.599 2.268 1.00 96.88 85 ARG A CA 1
ATOM 660 C C . ARG A 1 85 ? 2.907 11.590 1.549 1.00 96.88 85 ARG A C 1
ATOM 662 O O . ARG A 1 85 ? 2.727 12.701 2.026 1.00 96.88 85 ARG A O 1
ATOM 669 N N . GLU A 1 86 ? 2.333 11.169 0.428 1.00 96.50 86 GLU A N 1
ATOM 670 C CA . GLU A 1 86 ? 1.428 11.978 -0.394 1.00 96.50 86 GLU A CA 1
ATOM 671 C C . GLU A 1 86 ? -0.034 11.931 0.088 1.00 96.50 86 GLU A C 1
ATOM 673 O O . GLU A 1 86 ? -0.887 12.586 -0.504 1.00 96.50 86 GLU A O 1
ATOM 678 N N . ASN A 1 87 ? -0.348 11.160 1.139 1.00 96.75 87 ASN A N 1
ATOM 679 C CA . ASN A 1 87 ? -1.717 10.894 1.605 1.00 96.75 87 ASN A CA 1
ATOM 680 C C . ASN A 1 87 ? -2.665 10.404 0.491 1.00 96.75 87 ASN A C 1
ATOM 682 O O . ASN A 1 87 ? -3.862 10.690 0.499 1.00 96.75 87 ASN A O 1
ATOM 686 N N . THR A 1 88 ? -2.145 9.638 -0.470 1.00 97.19 88 THR A N 1
ATOM 687 C CA . THR A 1 88 ? -2.946 9.047 -1.558 1.00 97.19 88 THR A CA 1
ATOM 688 C C . THR A 1 88 ? -3.542 7.695 -1.178 1.00 97.19 88 THR A C 1
ATOM 690 O O . THR A 1 88 ? -4.486 7.232 -1.819 1.00 97.19 88 THR A O 1
ATOM 693 N N . ALA A 1 89 ? -3.051 7.070 -0.105 1.00 97.62 89 ALA A N 1
ATOM 694 C CA . ALA A 1 89 ? -3.611 5.843 0.448 1.00 97.62 89 ALA A CA 1
ATOM 695 C C . ALA A 1 89 ? -3.490 5.789 1.977 1.00 97.62 89 ALA A C 1
ATOM 697 O O . ALA A 1 89 ? -2.627 6.426 2.581 1.00 97.62 89 ALA A O 1
ATOM 698 N N . GLU A 1 90 ? -4.333 4.966 2.594 1.00 96.94 90 GLU A N 1
ATOM 699 C CA . GLU A 1 90 ? -4.392 4.703 4.030 1.00 96.94 90 GLU A CA 1
ATOM 700 C C . GLU A 1 90 ? -4.102 3.220 4.309 1.00 96.94 90 GLU A C 1
ATOM 702 O O . GLU A 1 90 ? -4.539 2.332 3.569 1.00 96.94 90 GLU A O 1
ATOM 707 N N . TYR A 1 91 ? -3.370 2.930 5.388 1.00 97.44 91 TYR A N 1
ATOM 708 C CA . TYR A 1 91 ? -3.139 1.552 5.824 1.00 97.44 91 TYR A CA 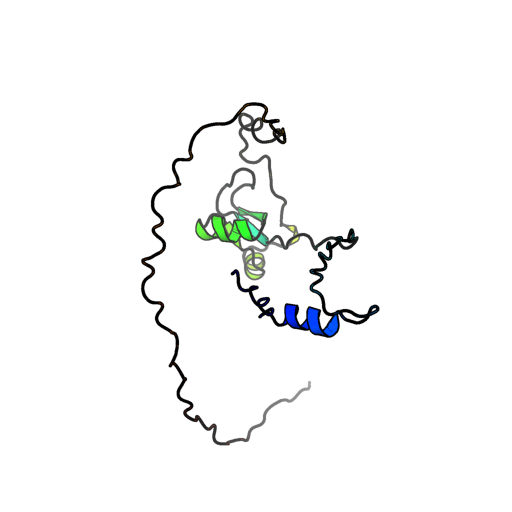1
ATOM 709 C C . TYR A 1 91 ? -4.437 0.911 6.313 1.00 97.44 91 TYR A C 1
ATOM 711 O O . TYR A 1 91 ? -5.110 1.443 7.195 1.00 97.44 91 TYR A O 1
ATOM 719 N N . MET A 1 92 ? -4.743 -0.286 5.813 1.00 96.12 92 MET A N 1
ATOM 720 C CA . MET A 1 92 ? -5.876 -1.062 6.305 1.00 96.12 92 MET A CA 1
ATOM 721 C C . MET A 1 92 ? -5.459 -1.934 7.490 1.00 96.12 92 MET A C 1
ATOM 723 O O . MET A 1 92 ? -5.004 -3.070 7.342 1.00 96.12 92 MET A O 1
ATOM 727 N N . THR A 1 93 ? -5.587 -1.369 8.692 1.00 95.88 93 THR A N 1
ATOM 728 C CA . THR A 1 93 ? -5.384 -2.083 9.960 1.00 95.88 93 THR A CA 1
ATOM 729 C C . THR A 1 93 ? -6.641 -2.854 10.362 1.00 95.88 93 THR A C 1
ATOM 731 O O . THR A 1 93 ? -7.741 -2.582 9.886 1.00 95.88 93 THR A O 1
ATOM 734 N N . ALA A 1 94 ? -6.511 -3.807 11.290 1.00 94.06 94 ALA A N 1
ATOM 735 C CA . ALA A 1 94 ? -7.659 -4.567 11.790 1.00 94.06 94 ALA A CA 1
ATOM 736 C C . ALA A 1 94 ? -8.736 -3.680 12.446 1.00 94.06 94 ALA A C 1
ATOM 738 O O . ALA A 1 94 ? -9.914 -4.016 12.374 1.00 94.06 94 ALA A O 1
ATOM 739 N N . ALA A 1 95 ? -8.343 -2.560 13.060 1.00 95.50 95 ALA A N 1
ATOM 740 C CA . ALA A 1 95 ? -9.287 -1.572 13.578 1.00 95.50 95 ALA A CA 1
ATOM 741 C C . ALA A 1 95 ? -10.057 -0.908 12.430 1.00 95.50 95 ALA A C 1
ATOM 743 O O . ALA A 1 95 ? -11.283 -0.860 12.456 1.00 95.50 95 ALA A O 1
ATOM 744 N N . ARG A 1 96 ? -9.347 -0.519 11.366 1.00 95.31 96 ARG A N 1
ATOM 745 C CA . ARG A 1 96 ? -9.951 0.175 10.230 1.00 95.31 96 ARG A CA 1
ATOM 746 C C . ARG A 1 96 ? -10.941 -0.682 9.444 1.00 95.31 96 ARG A C 1
ATOM 748 O O . ARG A 1 96 ? -11.974 -0.179 9.015 1.00 95.31 96 ARG A O 1
ATOM 755 N N . PHE A 1 97 ? -10.673 -1.983 9.332 1.00 95.75 97 PHE A N 1
ATOM 756 C CA . PHE A 1 97 ? -11.638 -2.945 8.790 1.00 95.75 97 PHE A CA 1
ATOM 757 C C . PHE A 1 97 ? -12.940 -2.979 9.601 1.00 95.75 97 PHE A C 1
ATOM 759 O O . PHE A 1 97 ? -14.019 -2.953 9.019 1.00 95.75 97 PHE A O 1
ATOM 766 N N . ARG A 1 98 ? -12.854 -2.965 10.940 1.00 95.50 98 ARG A N 1
ATOM 767 C CA . ARG A 1 98 ? -14.040 -2.963 11.816 1.00 95.50 98 ARG A CA 1
ATOM 768 C C . ARG A 1 98 ? -14.829 -1.663 11.719 1.00 95.50 98 ARG A C 1
ATOM 770 O O . ARG A 1 98 ? -16.049 -1.710 11.667 1.00 95.50 98 ARG A O 1
ATOM 777 N N . GLU A 1 99 ? -14.141 -0.526 11.678 1.00 95.69 99 GLU A N 1
ATOM 778 C CA . GLU A 1 99 ? -14.772 0.797 11.575 1.00 95.69 99 GLU 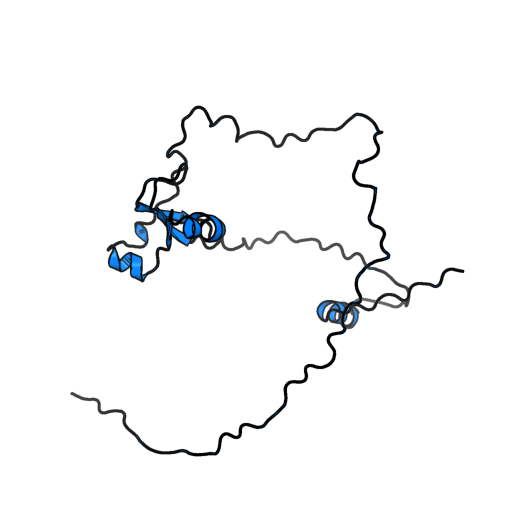A CA 1
ATOM 779 C C . GLU A 1 99 ? -15.572 0.963 10.283 1.00 95.69 99 GLU A C 1
ATOM 781 O O . GLU A 1 99 ? -16.622 1.596 10.279 1.00 95.69 99 GLU A O 1
ATOM 786 N N . LEU A 1 100 ? -15.077 0.389 9.188 1.00 93.38 100 LEU A N 1
ATOM 787 C CA . LEU A 1 100 ? -15.730 0.462 7.888 1.00 93.38 100 LEU A CA 1
ATOM 788 C C . LEU A 1 100 ? -16.672 -0.729 7.624 1.00 93.38 100 LEU A C 1
ATOM 790 O O . LEU A 1 100 ? -17.319 -0.764 6.582 1.00 93.38 100 LEU A O 1
ATOM 794 N N . GLY A 1 101 ? -16.742 -1.701 8.540 1.00 94.88 101 GLY A N 1
ATOM 795 C CA . GLY A 1 101 ? -17.565 -2.903 8.389 1.00 94.88 101 GLY A CA 1
ATOM 796 C C . GLY A 1 101 ? -17.115 -3.846 7.268 1.00 94.88 101 GLY A C 1
ATOM 797 O O . GLY A 1 101 ? -17.923 -4.642 6.801 1.00 94.88 101 GLY A O 1
ATOM 798 N N . LEU A 1 102 ? -15.854 -3.763 6.830 1.00 93.00 102 LEU A N 1
ATOM 799 C CA . LEU A 1 102 ? -15.309 -4.639 5.791 1.00 93.00 102 LEU A CA 1
ATOM 800 C C . LEU A 1 102 ? -14.587 -5.844 6.382 1.00 93.00 102 LEU A C 1
ATOM 802 O O . LEU A 1 102 ? -14.010 -5.804 7.474 1.00 93.00 102 LEU A O 1
ATOM 806 N N . THR A 1 103 ? -14.562 -6.912 5.601 1.00 93.81 103 THR A N 1
ATOM 807 C CA . THR A 1 103 ? -13.842 -8.143 5.900 1.00 93.81 103 THR A CA 1
ATOM 808 C C . THR A 1 103 ? -12.527 -8.215 5.127 1.00 93.81 103 THR A C 1
ATOM 810 O O . THR A 1 103 ? -12.193 -7.362 4.304 1.00 93.81 103 THR A O 1
ATOM 813 N N . ARG A 1 104 ? -11.724 -9.246 5.411 1.00 89.06 104 ARG A N 1
ATOM 814 C CA . ARG A 1 104 ? -10.473 -9.490 4.674 1.00 89.06 104 ARG A CA 1
ATOM 815 C C . ARG A 1 104 ? -10.706 -10.043 3.267 1.00 89.06 104 ARG A C 1
ATOM 817 O O . ARG A 1 104 ? -9.757 -10.056 2.486 1.00 89.06 104 ARG A O 1
ATOM 824 N N . ASP A 1 105 ? -11.922 -10.487 2.974 1.00 90.56 105 ASP A N 1
ATOM 825 C CA . ASP A 1 105 ? -12.298 -11.068 1.687 1.00 90.56 105 ASP A CA 1
ATOM 826 C C . ASP A 1 105 ? -12.650 -9.978 0.663 1.00 90.56 105 ASP A C 1
ATOM 828 O O . ASP A 1 105 ? -12.501 -10.183 -0.537 1.00 90.56 105 ASP A O 1
ATOM 832 N N . ASP A 1 106 ? -12.966 -8.769 1.140 1.00 90.31 106 ASP A N 1
ATOM 833 C CA . ASP A 1 106 ? -13.214 -7.575 0.319 1.00 90.31 106 ASP A CA 1
ATOM 834 C C . ASP A 1 106 ? -11.924 -6.947 -0.252 1.00 90.31 106 ASP A C 1
ATOM 836 O O . ASP A 1 106 ? -11.94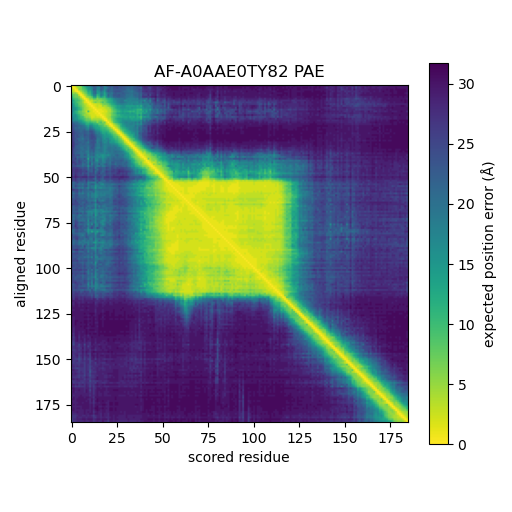4 -5.878 -0.866 1.00 90.31 106 ASP A O 1
ATOM 840 N N . ILE A 1 107 ? -10.767 -7.580 -0.029 1.00 94.25 107 ILE A N 1
ATOM 841 C CA . ILE A 1 107 ? -9.481 -7.116 -0.550 1.00 94.25 107 ILE A CA 1
ATOM 842 C C . ILE A 1 107 ? -9.354 -7.556 -2.012 1.00 94.25 107 ILE A C 1
ATOM 844 O O . ILE A 1 107 ? -9.070 -8.719 -2.297 1.00 94.25 107 ILE A O 1
ATOM 848 N N . GLY A 1 108 ? -9.496 -6.604 -2.931 1.00 93.00 108 GLY A N 1
ATOM 849 C CA . GLY A 1 108 ? -9.362 -6.834 -4.366 1.00 93.00 108 GLY A CA 1
ATOM 850 C C . GLY A 1 108 ? -7.913 -6.951 -4.856 1.00 93.00 108 GLY A C 1
ATOM 851 O O . GLY A 1 108 ? -6.940 -6.626 -4.161 1.00 93.00 108 GLY A O 1
ATOM 852 N N . GLU A 1 109 ? -7.772 -7.400 -6.103 1.00 91.38 109 GLU A N 1
ATOM 853 C CA . GLU A 1 109 ? -6.516 -7.326 -6.853 1.00 91.38 109 GLU A CA 1
ATOM 854 C C . GLU A 1 109 ? -6.346 -5.944 -7.518 1.00 91.38 109 GLU A C 1
ATOM 856 O O . GLU A 1 109 ? -7.291 -5.176 -7.677 1.00 91.38 109 GLU A O 1
ATOM 861 N N . ARG A 1 110 ? -5.106 -5.616 -7.894 1.00 91.88 110 ARG A N 1
ATOM 862 C CA . ARG A 1 110 ? -4.762 -4.424 -8.677 1.00 91.88 110 ARG A CA 1
ATOM 863 C C . ARG A 1 110 ? -5.407 -4.446 -10.062 1.00 91.88 110 ARG A C 1
ATOM 865 O O . ARG A 1 110 ? -5.089 -5.328 -10.858 1.00 91.88 110 ARG A O 1
ATOM 872 N N . ASP A 1 111 ? -6.145 -3.389 -10.395 1.00 92.94 111 ASP A N 1
ATOM 873 C CA . ASP A 1 111 ? -6.640 -3.158 -11.752 1.00 92.94 111 ASP A CA 1
ATOM 874 C C . ASP A 1 111 ? -5.575 -2.467 -12.615 1.00 92.94 111 ASP A C 1
ATOM 876 O O . ASP A 1 111 ? -5.320 -1.268 -12.496 1.00 92.94 111 ASP A O 1
ATOM 880 N N . ARG A 1 112 ? -4.944 -3.236 -13.508 1.00 91.00 112 ARG A N 1
ATOM 881 C CA . ARG A 1 112 ? -3.899 -2.735 -14.415 1.00 91.00 112 ARG A CA 1
ATOM 882 C C . ARG A 1 112 ? -4.448 -1.920 -15.585 1.00 91.00 112 ARG A C 1
ATOM 884 O O . ARG A 1 112 ? -3.671 -1.211 -16.212 1.00 91.00 112 ARG A O 1
ATOM 891 N N . THR A 1 113 ? -5.740 -2.031 -15.877 1.00 89.94 113 THR A N 1
ATOM 892 C CA . THR A 1 113 ? -6.394 -1.349 -17.004 1.00 89.94 113 THR A CA 1
ATOM 893 C C . THR A 1 113 ? -6.933 0.027 -16.620 1.00 89.94 113 THR A C 1
ATOM 895 O O . THR A 1 113 ? -7.193 0.864 -17.479 1.00 89.94 113 THR A O 1
ATOM 898 N N . PHE A 1 114 ? -7.041 0.309 -15.321 1.00 88.19 114 PHE A N 1
ATOM 899 C CA . PHE A 1 114 ? -7.588 1.565 -14.831 1.00 88.19 114 PHE A CA 1
ATOM 900 C C . PHE A 1 114 ? -6.757 2.788 -15.254 1.00 88.19 114 PHE A C 1
ATOM 902 O O . PHE A 1 114 ? -5.599 2.932 -14.859 1.00 88.19 114 PHE A O 1
ATOM 909 N N . GLY A 1 115 ? -7.361 3.714 -16.004 1.00 78.75 115 GLY A N 1
ATOM 910 C CA . GLY A 1 115 ? -6.724 4.978 -16.398 1.00 78.75 115 GLY A CA 1
ATOM 911 C C . GLY A 1 115 ? -5.525 4.814 -17.337 1.00 78.75 115 GLY A C 1
ATOM 912 O O . GLY A 1 115 ? -4.652 5.687 -17.369 1.00 78.75 115 GLY A O 1
ATOM 913 N N . VAL A 1 116 ? -5.451 3.679 -18.039 1.00 82.44 116 VAL A N 1
ATOM 914 C CA . VAL A 1 116 ? -4.557 3.497 -19.179 1.00 82.44 116 VAL A CA 1
ATOM 915 C C . VAL A 1 116 ? -5.307 4.002 -20.403 1.00 82.44 116 VAL A C 1
ATOM 917 O O . VAL A 1 116 ? -6.184 3.321 -20.922 1.00 82.44 116 VAL A O 1
ATOM 920 N N . ASP A 1 117 ? -4.981 5.217 -20.828 1.00 76.38 117 ASP A N 1
ATOM 921 C CA . ASP A 1 117 ? -5.328 5.678 -22.167 1.00 76.38 117 ASP A CA 1
ATOM 922 C C . ASP A 1 117 ? -4.566 4.763 -23.147 1.00 76.38 117 ASP A C 1
ATOM 924 O O . ASP A 1 117 ? -3.343 4.617 -23.031 1.00 76.38 117 ASP A O 1
ATOM 928 N N . GLU A 1 118 ? -5.277 4.078 -24.048 1.00 62.19 118 GLU A N 1
ATOM 929 C CA . GLU A 1 118 ? -4.733 3.004 -24.905 1.00 62.19 118 GLU A CA 1
ATOM 930 C C . GLU A 1 118 ? -3.531 3.454 -25.763 1.00 62.19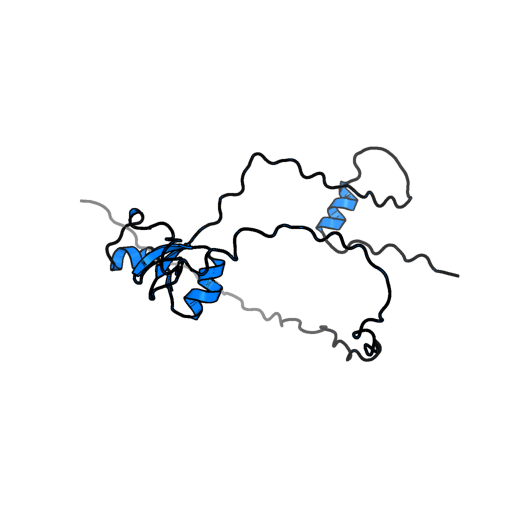 118 GLU A C 1
ATOM 932 O O . GLU A 1 118 ? -2.716 2.637 -26.184 1.00 62.19 118 GLU A O 1
ATOM 937 N N . GLU A 1 119 ? -3.340 4.763 -25.926 1.00 59.75 119 GLU A N 1
ATOM 938 C CA . GLU A 1 119 ? -2.281 5.379 -26.730 1.00 59.75 119 GLU A CA 1
ATOM 939 C C . GLU A 1 119 ? -0.864 5.276 -26.127 1.00 59.75 119 GLU A C 1
ATOM 941 O O . GLU A 1 119 ? 0.114 5.568 -26.811 1.00 59.75 119 GLU A O 1
ATOM 946 N N . LYS A 1 120 ? -0.703 4.853 -24.862 1.00 56.72 120 LYS A N 1
ATOM 947 C CA . LYS A 1 120 ? 0.623 4.749 -24.204 1.00 56.72 120 LYS A CA 1
ATOM 948 C C . LYS A 1 120 ? 1.063 3.317 -23.879 1.00 56.72 120 LYS A C 1
ATOM 950 O O . LYS A 1 120 ? 2.014 3.117 -23.119 1.00 56.72 120 LYS A O 1
ATOM 955 N N . PHE A 1 121 ? 0.388 2.300 -24.411 1.00 52.53 121 PHE A N 1
ATOM 956 C CA . PHE A 1 121 ? 0.726 0.905 -24.102 1.00 52.53 121 PHE A CA 1
ATOM 957 C C . PHE A 1 121 ? 1.930 0.364 -24.899 1.00 52.53 121 PHE A C 1
ATOM 959 O O . PHE A 1 121 ? 2.505 -0.659 -24.529 1.00 52.53 121 PHE A O 1
ATOM 966 N N . GLU A 1 122 ? 2.383 1.075 -25.933 1.00 53.19 122 GLU A N 1
ATOM 967 C CA . GLU A 1 122 ? 3.423 0.585 -26.849 1.00 53.19 122 GLU A CA 1
ATOM 968 C C . GLU A 1 122 ? 4.867 0.763 -26.340 1.00 53.19 122 GLU A C 1
ATOM 970 O O . GLU A 1 122 ? 5.790 0.173 -26.886 1.00 53.19 122 GLU A O 1
ATOM 975 N N . SER A 1 123 ? 5.099 1.505 -25.249 1.00 49.59 123 SER A N 1
ATOM 976 C CA . SER A 1 123 ? 6.467 1.855 -24.817 1.00 49.59 123 SER A CA 1
ATOM 977 C C . SER A 1 123 ? 6.982 1.116 -23.574 1.00 49.59 123 SER A C 1
ATOM 979 O O . SER A 1 123 ? 7.943 1.572 -22.955 1.00 49.59 123 SER A O 1
ATOM 981 N N . SER A 1 124 ? 6.336 0.038 -23.118 1.00 50.47 124 SER A N 1
ATOM 982 C CA . SER A 1 124 ? 6.812 -0.683 -21.915 1.00 50.47 124 SER A CA 1
ATOM 983 C C . SER A 1 124 ? 6.889 -2.202 -22.034 1.00 50.47 124 SER A C 1
ATOM 985 O O . SER A 1 124 ? 7.284 -2.869 -21.078 1.00 50.47 124 SER A O 1
ATOM 987 N N . THR A 1 125 ? 6.602 -2.749 -23.216 1.00 43.50 125 THR A N 1
ATOM 988 C CA . THR A 1 125 ? 6.812 -4.168 -23.518 1.00 43.50 125 THR A CA 1
ATOM 989 C C . THR A 1 125 ? 7.596 -4.284 -24.820 1.00 43.50 125 THR A C 1
ATOM 991 O O . THR A 1 125 ? 6.987 -4.439 -25.867 1.00 43.50 125 THR A O 1
ATOM 994 N N . THR A 1 126 ? 8.924 -4.134 -24.743 1.00 44.53 126 THR A N 1
ATOM 995 C CA . THR A 1 126 ? 9.991 -4.697 -25.610 1.00 44.53 126 THR A CA 1
ATOM 996 C C . THR A 1 126 ? 11.192 -3.753 -25.544 1.00 44.53 126 THR A C 1
ATOM 998 O O . THR A 1 126 ? 11.126 -2.675 -26.106 1.00 44.53 126 THR A O 1
ATOM 1001 N N . GLU A 1 127 ? 12.243 -4.135 -24.812 1.00 45.38 127 GLU A N 1
ATOM 1002 C CA . GLU A 1 127 ? 13.655 -3.805 -25.097 1.00 45.38 127 GLU A CA 1
ATOM 1003 C C . GLU A 1 127 ? 14.524 -4.410 -23.984 1.00 45.38 127 GLU A C 1
ATOM 1005 O O . GLU A 1 127 ? 15.046 -3.764 -23.079 1.00 45.38 127 GLU A O 1
ATOM 1010 N N . SER A 1 128 ? 14.642 -5.733 -24.037 1.00 46.56 128 SER A N 1
ATOM 1011 C CA . SER A 1 128 ? 15.878 -6.403 -23.652 1.00 46.56 128 SER A CA 1
ATOM 1012 C C . SER A 1 128 ? 16.590 -6.777 -24.948 1.00 46.56 128 SER A C 1
ATOM 1014 O O . SER A 1 128 ? 16.682 -7.953 -25.287 1.00 46.56 128 SER A O 1
ATOM 1016 N N . GLU A 1 129 ? 17.014 -5.761 -25.698 1.00 40.19 129 GLU A N 1
ATOM 1017 C CA . GLU A 1 129 ? 17.931 -5.912 -26.821 1.00 40.19 129 GLU A CA 1
ATOM 1018 C C . GLU A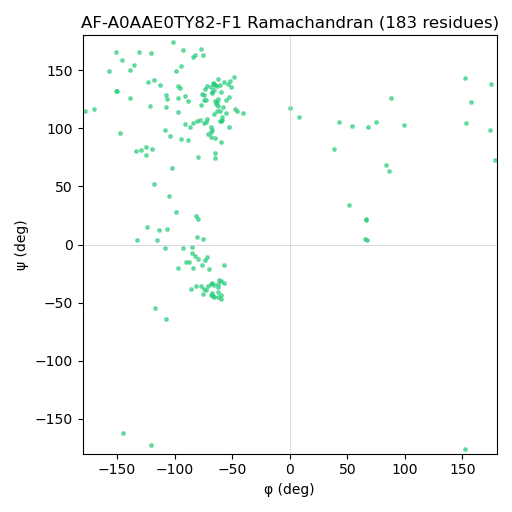 1 129 ? 19.286 -5.352 -26.383 1.00 40.19 129 GLU A C 1
ATOM 1020 O O . GLU A 1 129 ? 19.418 -4.215 -25.934 1.00 40.19 129 GLU A O 1
ATOM 1025 N N . SER A 1 130 ? 20.278 -6.235 -26.386 1.00 46.78 130 SER A N 1
ATOM 1026 C CA . SER A 1 130 ? 21.665 -5.947 -26.049 1.00 46.78 130 SER A CA 1
ATOM 1027 C C . SER A 1 130 ? 22.310 -5.232 -27.235 1.00 46.78 130 SER A C 1
ATOM 1029 O O . SER A 1 130 ? 22.406 -5.860 -28.288 1.00 46.78 130 SER A O 1
ATOM 1031 N N . PRO A 1 131 ? 22.821 -3.993 -27.113 1.00 42.19 131 PRO A N 1
ATOM 1032 C CA . PRO A 1 131 ? 23.615 -3.429 -28.189 1.00 42.19 131 PRO A CA 1
ATOM 1033 C C . PRO A 1 131 ? 25.031 -4.020 -28.139 1.00 42.19 131 PRO A C 1
ATOM 1035 O O . PRO A 1 131 ? 25.839 -3.690 -27.266 1.00 42.19 131 PRO A O 1
ATOM 1038 N N . GLU A 1 132 ? 25.331 -4.902 -29.097 1.00 49.09 132 GLU A N 1
ATOM 1039 C CA . GLU A 1 132 ? 26.701 -5.184 -29.527 1.00 49.09 132 GLU A CA 1
ATOM 1040 C C . GLU A 1 132 ? 27.370 -3.866 -29.936 1.00 49.09 132 GLU A C 1
ATOM 1042 O O . GLU A 1 132 ? 26.988 -3.205 -30.901 1.00 49.09 132 GLU A O 1
ATOM 1047 N N . ARG A 1 133 ? 28.375 -3.456 -29.160 1.00 40.97 133 ARG A N 1
ATOM 1048 C CA . ARG A 1 133 ? 29.160 -2.247 -29.398 1.00 40.97 133 ARG A CA 1
ATOM 1049 C C .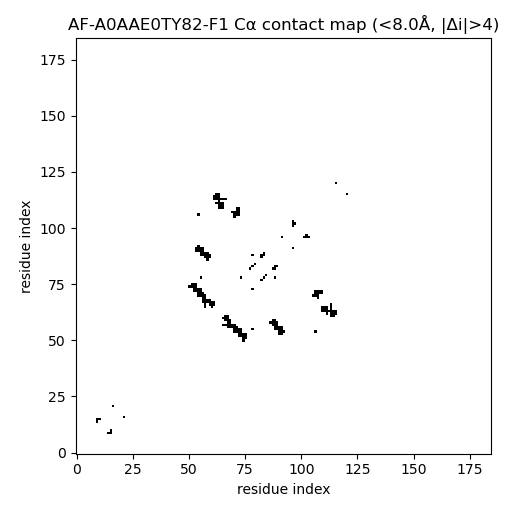 ARG A 1 133 ? 30.413 -2.608 -30.190 1.00 40.97 133 ARG A C 1
ATOM 1051 O O . ARG A 1 133 ? 31.453 -2.898 -29.604 1.00 40.97 133 ARG A O 1
ATOM 1058 N N . THR A 1 134 ? 30.331 -2.557 -31.515 1.00 45.09 134 THR A N 1
ATOM 1059 C CA . THR A 1 134 ? 31.508 -2.479 -32.394 1.00 45.09 134 THR A CA 1
ATOM 1060 C C . THR A 1 134 ? 31.765 -1.023 -32.784 1.00 45.09 134 THR A C 1
ATOM 1062 O O . THR A 1 134 ? 30.958 -0.425 -33.490 1.00 45.09 134 THR A O 1
ATOM 1065 N N . GLY A 1 135 ? 32.893 -0.456 -32.343 1.00 42.41 135 GLY A N 1
ATOM 1066 C CA . GLY A 1 135 ? 33.431 0.818 -32.846 1.00 42.41 135 GLY A CA 1
ATOM 1067 C C . GLY A 1 135 ? 34.275 1.595 -31.821 1.00 42.41 135 GLY A C 1
ATOM 1068 O O . GLY A 1 135 ? 33.964 1.527 -30.633 1.00 42.41 135 GLY A O 1
ATOM 1069 N N . PRO A 1 136 ? 35.359 2.287 -32.235 1.00 51.00 136 PRO A N 1
ATOM 1070 C CA . PRO A 1 136 ? 36.623 2.333 -31.494 1.00 51.00 136 PRO A CA 1
ATOM 1071 C C . PRO A 1 136 ? 36.838 3.576 -30.612 1.00 51.00 136 PRO A C 1
ATOM 1073 O O . PRO A 1 136 ? 36.382 4.670 -30.922 1.00 51.00 136 PRO A O 1
ATOM 1076 N N . LEU A 1 137 ? 37.581 3.345 -29.521 1.00 54.81 137 LEU A N 1
ATOM 1077 C CA . LEU A 1 137 ? 38.629 4.188 -28.919 1.00 54.81 137 LEU A CA 1
ATOM 1078 C C . LEU A 1 137 ? 38.816 5.608 -29.503 1.00 54.81 137 LEU A C 1
ATOM 1080 O O . LEU A 1 137 ? 39.357 5.759 -30.589 1.00 54.81 137 LEU A O 1
ATOM 1084 N N . GLU A 1 138 ? 38.436 6.633 -28.732 1.00 53.28 138 GLU A N 1
ATOM 1085 C CA . GLU A 1 138 ? 39.336 7.612 -28.079 1.00 53.28 138 GLU A CA 1
ATOM 1086 C C . GLU A 1 138 ? 38.605 8.927 -27.761 1.00 53.28 138 GLU A C 1
ATOM 1088 O O . GLU A 1 138 ? 38.051 9.601 -28.623 1.00 53.28 138 GLU A O 1
ATOM 1093 N N . GLY A 1 139 ? 38.617 9.295 -26.481 1.00 50.34 139 GLY A N 1
ATOM 1094 C CA . GLY A 1 139 ? 38.147 10.582 -25.982 1.00 50.34 139 GLY A CA 1
ATOM 1095 C C . GLY A 1 139 ? 38.384 10.649 -24.471 1.00 50.34 139 GLY A C 1
ATOM 1096 O O . GLY A 1 139 ? 37.811 9.826 -23.749 1.00 50.34 139 GLY A O 1
ATOM 1097 N N . PRO A 1 140 ? 39.254 11.541 -23.962 1.00 57.16 140 PRO A N 1
ATOM 1098 C CA . PRO A 1 140 ? 39.525 11.624 -22.533 1.00 57.16 140 PRO A CA 1
ATOM 1099 C C . PRO A 1 140 ? 38.272 12.079 -21.773 1.00 57.16 140 PRO A C 1
ATOM 1101 O O . PRO A 1 140 ? 37.577 13.014 -22.166 1.00 57.16 140 PRO A O 1
ATOM 1104 N N . SER A 1 141 ? 37.969 11.363 -20.690 1.00 55.91 141 SER A N 1
ATOM 1105 C CA . SER A 1 141 ? 36.807 11.603 -19.836 1.00 55.91 141 SER A CA 1
ATOM 1106 C C . SER A 1 141 ? 36.896 12.955 -19.105 1.00 55.91 141 SER A C 1
ATOM 1108 O O . SER A 1 141 ? 37.943 13.259 -18.538 1.00 55.91 141 SER A O 1
ATOM 1110 N N . PRO A 1 142 ? 35.799 13.730 -19.012 1.00 53.81 142 PRO A N 1
ATOM 1111 C CA . PRO A 1 142 ? 35.770 15.056 -18.380 1.00 53.81 142 PRO A CA 1
ATOM 1112 C C . PRO A 1 142 ? 35.695 15.029 -16.839 1.00 53.81 142 PRO A C 1
ATOM 1114 O O . PRO A 1 142 ? 35.235 15.988 -16.229 1.00 53.81 142 PRO A O 1
ATOM 1117 N N . TRP A 1 143 ? 36.103 13.938 -16.184 1.00 55.41 143 TRP A N 1
ATOM 1118 C CA . TRP A 1 143 ? 36.030 13.795 -14.719 1.00 55.41 143 TRP A CA 1
ATOM 1119 C C . TRP A 1 143 ? 37.375 13.470 -14.056 1.00 55.41 143 TRP A C 1
ATOM 1121 O O . TRP A 1 143 ? 37.412 13.100 -12.885 1.00 55.41 143 TRP A O 1
ATOM 1131 N N . THR A 1 144 ? 38.485 13.648 -14.771 1.00 57.38 144 THR A N 1
ATOM 1132 C CA . THR A 1 144 ? 39.844 13.423 -14.248 1.00 57.38 144 THR A CA 1
ATOM 1133 C C . THR A 1 144 ? 40.614 14.701 -13.948 1.00 57.38 144 THR A C 1
ATOM 1135 O O . THR A 1 144 ? 41.811 14.732 -14.177 1.00 57.38 144 THR A O 1
ATOM 1138 N N . ASP A 1 145 ? 39.980 15.718 -13.365 1.00 51.84 145 ASP A N 1
ATOM 1139 C CA . ASP A 1 145 ? 40.731 16.825 -12.771 1.00 51.84 145 ASP A CA 1
ATOM 1140 C C . ASP A 1 145 ? 40.129 17.265 -11.428 1.00 51.84 145 ASP A C 1
ATOM 1142 O O . ASP A 1 145 ? 38.951 17.600 -11.318 1.00 51.84 145 ASP A O 1
ATOM 1146 N N . HIS A 1 146 ? 41.004 17.270 -10.416 1.00 54.69 146 HIS A N 1
ATOM 1147 C CA . HIS A 1 146 ? 40.850 17.816 -9.060 1.00 54.69 146 HIS A CA 1
ATOM 1148 C C . HIS A 1 146 ? 40.204 16.936 -7.974 1.00 54.69 146 HIS A C 1
ATOM 1150 O O . HIS A 1 146 ? 39.248 17.327 -7.310 1.00 54.69 146 HIS A O 1
ATOM 1156 N N . LEU A 1 147 ? 40.858 15.818 -7.642 1.00 54.75 147 LEU A N 1
ATOM 1157 C CA . LEU A 1 147 ? 40.929 15.372 -6.244 1.00 54.75 147 LEU A CA 1
ATOM 1158 C C . LEU A 1 147 ? 42.396 15.319 -5.802 1.00 54.75 147 LEU A C 1
ATOM 1160 O O . LEU A 1 147 ? 43.048 14.279 -5.818 1.00 54.75 147 LEU A O 1
ATOM 1164 N N . ASN A 1 148 ? 42.909 16.489 -5.418 1.00 53.12 148 ASN A N 1
ATOM 1165 C CA . ASN A 1 148 ? 44.105 16.616 -4.593 1.00 53.12 148 ASN A CA 1
ATOM 1166 C C . ASN A 1 148 ? 43.831 15.916 -3.248 1.00 53.12 148 ASN A C 1
ATOM 1168 O O . ASN A 1 148 ? 43.054 16.400 -2.430 1.00 53.12 148 ASN A O 1
ATOM 1172 N N . MET A 1 149 ? 44.427 14.742 -3.042 1.00 51.62 149 MET A N 1
ATOM 1173 C CA . MET A 1 149 ? 44.179 13.850 -1.901 1.00 51.62 149 MET A CA 1
ATOM 1174 C C . MET A 1 149 ? 44.949 14.235 -0.620 1.00 51.62 149 MET A C 1
ATOM 1176 O O . MET A 1 149 ? 45.162 13.376 0.232 1.00 51.62 149 MET A O 1
ATOM 1180 N N . ASN A 1 150 ? 45.340 15.505 -0.451 1.00 56.34 150 ASN A N 1
ATOM 1181 C CA . ASN A 1 150 ? 46.183 15.942 0.673 1.00 56.34 150 ASN A CA 1
ATOM 1182 C C . ASN A 1 150 ? 45.526 16.915 1.671 1.00 56.34 150 ASN A C 1
ATOM 1184 O O . ASN A 1 150 ? 46.177 17.296 2.638 1.00 56.34 150 ASN A O 1
ATOM 1188 N N . GLU A 1 151 ? 44.245 17.254 1.527 1.00 54.09 151 GLU A N 1
ATOM 1189 C CA . GLU A 1 151 ? 43.511 18.048 2.527 1.00 54.09 151 GLU A CA 1
ATOM 1190 C C . GLU A 1 151 ? 42.249 17.314 2.977 1.00 54.09 151 GLU A C 1
ATOM 1192 O O . GLU A 1 151 ? 41.130 17.622 2.575 1.00 54.09 151 GLU A O 1
ATOM 1197 N N . TRP A 1 152 ? 42.434 16.315 3.838 1.00 56.62 152 TRP A N 1
ATOM 1198 C CA . TRP A 1 152 ? 41.354 15.864 4.711 1.00 56.62 152 TRP A CA 1
ATOM 1199 C C . TRP A 1 152 ? 41.535 16.535 6.076 1.00 56.62 152 TRP A C 1
ATOM 1201 O O . TRP A 1 152 ? 42.617 16.420 6.657 1.00 56.62 152 TRP A O 1
ATOM 1211 N N . PRO A 1 153 ? 40.514 17.231 6.609 1.00 51.59 153 PRO A N 1
ATOM 1212 C CA . PRO A 1 153 ? 40.590 17.818 7.937 1.00 51.59 153 PRO A CA 1
ATOM 1213 C C . PRO A 1 153 ? 40.817 16.713 8.970 1.00 51.59 153 PRO A C 1
ATOM 1215 O O . PRO A 1 153 ? 40.215 15.640 8.903 1.00 51.59 153 PRO A O 1
ATOM 1218 N N . HIS A 1 154 ? 41.717 16.993 9.911 1.00 55.72 154 HIS A N 1
ATOM 1219 C CA . HIS A 1 154 ? 42.088 16.129 11.022 1.00 55.72 154 HIS A CA 1
ATOM 1220 C C . HIS A 1 154 ? 40.864 15.437 11.633 1.00 55.72 154 HIS A C 1
ATOM 1222 O O . HIS A 1 154 ? 39.996 16.067 12.235 1.00 55.72 154 HIS A O 1
ATOM 1228 N N . TYR A 1 155 ? 40.818 14.116 11.471 1.00 52.50 155 TYR A N 1
ATOM 1229 C CA . TYR A 1 155 ? 39.860 13.248 12.135 1.00 52.50 155 TYR A CA 1
ATOM 1230 C C . TYR A 1 155 ? 40.051 13.394 13.649 1.00 52.50 155 TYR A C 1
ATOM 1232 O O . TYR A 1 155 ? 41.047 12.930 14.209 1.00 52.50 155 TYR A O 1
ATOM 1240 N N . ILE A 1 156 ? 39.115 14.079 14.308 1.00 59.25 156 ILE A N 1
ATOM 1241 C CA . ILE A 1 156 ? 39.072 14.164 15.765 1.00 59.25 156 ILE A CA 1
ATOM 1242 C C . ILE A 1 156 ? 38.780 12.757 16.285 1.00 59.25 156 ILE A C 1
ATOM 1244 O O . ILE A 1 156 ? 37.717 12.182 16.058 1.00 59.25 156 ILE A O 1
ATOM 1248 N N . SER A 1 157 ? 39.788 12.199 16.945 1.00 55.81 157 SER A N 1
ATOM 1249 C CA . SER A 1 157 ? 39.761 10.902 17.607 1.00 55.81 157 SER A CA 1
ATOM 1250 C C . SER A 1 157 ? 38.609 10.842 18.621 1.00 55.81 157 SER A C 1
ATOM 1252 O O . SER A 1 157 ? 38.569 11.681 19.523 1.00 55.81 157 SER A O 1
ATOM 1254 N N . PRO A 1 158 ? 37.688 9.864 18.549 1.00 52.12 158 PRO A N 1
ATOM 1255 C CA . PRO A 1 158 ? 36.733 9.625 19.619 1.00 52.12 158 PRO A CA 1
ATOM 1256 C C . PRO A 1 158 ? 37.435 8.838 20.733 1.00 52.12 158 PRO A C 1
ATOM 1258 O O . PRO A 1 158 ? 37.250 7.632 20.885 1.00 52.12 158 PRO A O 1
ATOM 1261 N N . GLN A 1 159 ? 38.279 9.517 21.506 1.00 54.44 159 GLN A N 1
ATOM 1262 C CA . GLN A 1 159 ? 38.670 9.065 22.837 1.00 54.44 159 GLN A CA 1
ATOM 1263 C C . GLN A 1 159 ? 38.097 10.038 23.862 1.00 54.44 159 GLN A C 1
ATOM 1265 O O . GLN A 1 159 ? 38.168 11.248 23.682 1.00 54.44 159 GLN A O 1
ATOM 1270 N N . SER A 1 160 ? 37.566 9.473 24.946 1.00 55.12 160 SER A N 1
ATOM 1271 C CA . SER A 1 160 ? 36.975 10.155 26.103 1.00 55.12 160 SER A CA 1
ATOM 1272 C C . SER A 1 160 ? 35.513 10.595 25.974 1.00 55.12 160 SER A C 1
ATOM 1274 O O . SER A 1 160 ? 35.193 11.775 26.060 1.00 55.12 160 SER A O 1
ATOM 1276 N N . LEU A 1 161 ? 34.607 9.619 25.933 1.00 48.44 161 LEU A N 1
ATOM 1277 C CA . LEU A 1 161 ? 33.348 9.721 26.678 1.00 48.44 161 LEU A CA 1
ATOM 1278 C C . LEU A 1 161 ? 33.126 8.394 27.412 1.00 48.44 161 LEU A C 1
ATOM 1280 O O . LEU A 1 161 ? 32.421 7.504 26.942 1.00 48.44 161 LEU A O 1
ATOM 1284 N N . GLN A 1 162 ? 33.800 8.238 28.552 1.00 61.16 162 GLN A N 1
ATOM 1285 C CA . GLN A 1 162 ? 33.341 7.298 29.571 1.00 61.16 162 GLN A CA 1
ATOM 1286 C C . GLN A 1 162 ? 32.026 7.851 30.140 1.00 61.16 162 GLN A C 1
ATOM 1288 O O . GLN A 1 162 ? 31.989 9.032 30.495 1.00 61.16 162 GLN A O 1
ATOM 1293 N N . PRO A 1 163 ? 30.948 7.060 30.249 1.00 56.09 163 PRO A N 1
ATOM 1294 C CA . PRO A 1 163 ? 29.834 7.462 31.089 1.00 56.09 163 PRO A CA 1
ATOM 1295 C C . PRO A 1 163 ? 30.285 7.409 32.561 1.00 56.09 163 PRO A C 1
ATOM 1297 O O . PRO A 1 163 ? 30.929 6.429 32.950 1.00 56.09 163 PRO A O 1
ATOM 1300 N N . PRO A 1 164 ? 29.966 8.414 33.397 1.00 51.12 164 PRO A N 1
ATOM 1301 C CA . PRO A 1 164 ? 30.144 8.277 34.833 1.00 51.12 164 PRO A CA 1
ATOM 1302 C C . PRO A 1 164 ? 29.235 7.152 35.338 1.00 51.12 164 PRO A C 1
ATOM 1304 O O . PRO A 1 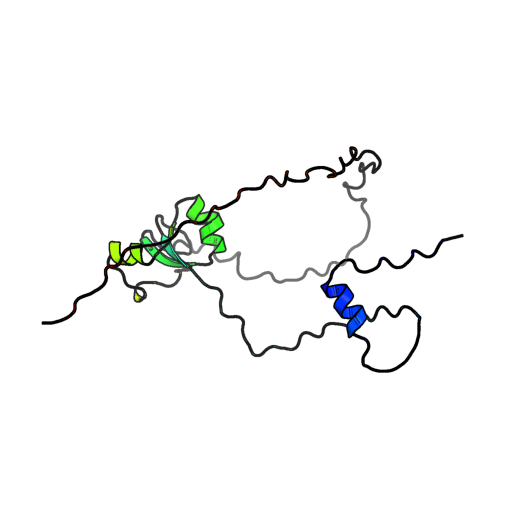164 ? 28.008 7.224 35.269 1.00 51.12 164 PRO A O 1
ATOM 1307 N N . VAL A 1 165 ? 29.863 6.090 35.832 1.00 58.81 165 VAL A N 1
ATOM 1308 C CA . VAL A 1 165 ? 29.249 5.121 36.736 1.00 58.81 165 VAL A CA 1
ATOM 1309 C C . VAL A 1 165 ? 29.006 5.834 38.062 1.00 58.81 165 VAL A C 1
ATOM 1311 O O . VAL A 1 165 ? 29.904 5.961 38.885 1.00 58.81 165 VAL A O 1
ATOM 1314 N N . SER A 1 166 ? 27.785 6.318 38.248 1.00 53.34 166 SER A N 1
ATOM 1315 C CA . SER A 1 166 ? 27.235 6.660 39.557 1.00 53.34 166 SER A CA 1
ATOM 1316 C C . SER A 1 166 ? 25.928 5.891 39.738 1.00 53.34 166 SER A C 1
ATOM 1318 O O . SER A 1 166 ? 24.851 6.342 39.360 1.00 53.34 166 SER A O 1
ATOM 1320 N N . GLU A 1 167 ? 26.084 4.643 40.177 1.00 56.75 167 GLU A N 1
ATOM 1321 C CA . GLU A 1 167 ? 25.531 4.156 41.444 1.00 56.75 167 GLU A CA 1
ATOM 1322 C C . GLU A 1 167 ? 24.134 4.687 41.807 1.00 56.75 167 GLU A C 1
ATOM 1324 O O . GLU A 1 167 ? 23.968 5.617 42.591 1.00 56.75 167 GLU A O 1
ATOM 1329 N N . ILE A 1 168 ? 23.108 4.050 41.241 1.00 51.12 168 ILE A N 1
ATOM 1330 C CA . ILE A 1 168 ? 21.748 4.106 41.775 1.00 51.12 168 ILE A CA 1
ATOM 1331 C C . ILE A 1 168 ? 21.461 2.728 42.365 1.00 51.12 168 ILE A C 1
ATOM 1333 O O . ILE A 1 168 ? 21.142 1.777 41.652 1.00 51.12 168 ILE A O 1
ATOM 1337 N N . SER A 1 169 ? 21.619 2.635 43.683 1.00 58.53 169 SER A N 1
ATOM 1338 C CA . SER A 1 169 ? 21.045 1.571 44.504 1.00 58.53 169 SER A CA 1
ATOM 1339 C C . SER A 1 169 ? 19.522 1.579 44.383 1.00 58.53 169 SER A C 1
ATOM 1341 O O . SER A 1 169 ? 18.912 2.617 44.640 1.00 58.53 169 SER A O 1
ATOM 1343 N N . PRO A 1 170 ? 18.868 0.436 44.137 1.00 50.59 170 PRO A N 1
ATOM 1344 C CA . PRO A 1 170 ? 17.536 0.206 44.653 1.00 50.59 170 PRO A CA 1
ATOM 1345 C C . PRO A 1 170 ? 17.666 -0.468 46.023 1.00 50.59 170 PRO A C 1
ATOM 1347 O O . PRO A 1 170 ? 17.980 -1.654 46.134 1.00 50.59 170 PRO A O 1
ATOM 1350 N N . GLN A 1 171 ? 17.447 0.327 47.070 1.00 45.81 171 GLN A N 1
ATOM 1351 C CA . GLN A 1 171 ? 17.085 -0.185 48.386 1.00 45.81 171 GLN A CA 1
ATOM 1352 C C . GLN A 1 171 ? 15.799 -1.006 48.239 1.00 45.81 171 GLN A C 1
ATOM 1354 O O . GLN A 1 171 ? 14.774 -0.525 47.761 1.00 45.81 171 GLN A O 1
ATOM 1359 N N . LEU A 1 172 ? 15.944 -2.283 48.572 1.00 53.44 172 LEU A N 1
ATOM 1360 C CA . LEU A 1 172 ? 15.031 -3.088 49.366 1.00 53.44 172 LEU A CA 1
ATOM 1361 C C . LEU A 1 172 ? 13.772 -2.343 49.848 1.00 53.44 172 LEU A C 1
ATOM 1363 O O . LEU A 1 172 ? 13.889 -1.440 50.662 1.00 53.44 172 LEU A O 1
ATOM 1367 N N . GLU A 1 173 ? 12.594 -2.792 49.406 1.00 48.72 173 GLU A N 1
ATOM 1368 C CA . GLU A 1 173 ? 11.419 -2.984 50.268 1.00 48.72 173 GLU A CA 1
ATOM 1369 C C . GLU A 1 173 ? 10.309 -3.737 49.505 1.00 48.72 173 GLU A C 1
ATOM 1371 O O . GLU A 1 173 ? 9.774 -3.312 48.485 1.00 48.72 173 GLU A O 1
ATOM 1376 N N . SER A 1 174 ? 10.004 -4.922 50.018 1.00 52.28 174 SER A N 1
ATOM 1377 C CA . SER A 1 174 ? 8.729 -5.647 49.909 1.00 52.28 174 SER A CA 1
ATOM 1378 C C . SER A 1 174 ? 8.261 -5.847 51.367 1.00 52.28 174 SER A C 1
ATOM 1380 O O . SER A 1 174 ? 9.141 -5.737 52.230 1.00 52.28 174 SER A O 1
ATOM 1382 N N . PRO A 1 175 ? 7.000 -6.199 51.719 1.00 58.50 175 PRO A N 1
ATOM 1383 C CA . PRO A 1 175 ? 5.933 -6.825 50.915 1.00 58.50 175 PRO A CA 1
ATOM 1384 C C . PRO A 1 175 ? 4.489 -6.338 51.282 1.00 58.50 175 PRO A C 1
ATOM 1386 O O . PRO A 1 175 ? 4.346 -5.364 52.011 1.00 58.50 175 PRO A O 1
ATOM 1389 N N . LEU A 1 176 ? 3.455 -7.105 50.866 1.00 52.72 176 LEU A N 1
ATOM 1390 C CA . LEU A 1 176 ? 2.025 -7.098 51.301 1.00 52.72 176 LEU A CA 1
ATOM 1391 C C . LEU A 1 176 ? 1.146 -6.098 50.512 1.00 52.72 176 LEU A C 1
ATOM 1393 O O . LEU A 1 176 ? 1.525 -4.951 50.347 1.00 52.72 176 LEU A O 1
ATOM 1397 N N . ASP A 1 177 ? 0.017 -6.423 49.873 1.00 49.47 177 ASP A N 1
ATOM 1398 C CA . ASP A 1 177 ? -1.070 -7.382 50.127 1.00 49.47 177 ASP A CA 1
ATOM 1399 C C . ASP A 1 177 ? -1.689 -7.833 48.776 1.00 49.47 177 ASP A C 1
ATOM 1401 O O . ASP A 1 177 ? -1.813 -7.053 47.835 1.00 49.47 177 ASP A O 1
ATOM 1405 N N . ALA A 1 178 ? -1.899 -9.127 48.523 1.00 56.66 178 ALA A N 1
ATOM 1406 C CA . ALA A 1 178 ? -3.149 -9.855 48.777 1.00 56.66 178 ALA A CA 1
ATOM 1407 C C . ALA A 1 178 ? -4.415 -9.223 48.147 1.00 56.66 178 ALA A C 1
ATOM 1409 O O . ALA A 1 178 ? -4.989 -8.304 48.713 1.00 56.66 178 ALA A O 1
ATOM 1410 N N . ALA A 1 179 ? -4.891 -9.778 47.017 1.00 51.66 179 ALA A N 1
ATOM 1411 C CA . ALA A 1 179 ? -6.315 -10.104 46.790 1.00 51.66 179 ALA A CA 1
ATOM 1412 C C . ALA A 1 179 ? -6.600 -10.596 45.354 1.00 51.66 179 ALA A C 1
ATOM 1414 O O . ALA A 1 179 ? -6.827 -9.822 44.426 1.00 51.66 179 ALA A O 1
ATOM 1415 N N . LYS A 1 180 ? -6.686 -11.918 45.193 1.00 56.28 180 LYS A N 1
ATOM 1416 C CA . LYS A 1 180 ? -7.580 -12.609 44.246 1.00 56.28 180 LYS A CA 1
ATOM 1417 C C . LYS A 1 180 ? -7.779 -14.037 44.777 1.00 56.28 180 LYS A C 1
ATOM 1419 O O . LYS A 1 180 ? -6.806 -14.559 45.318 1.00 56.28 180 LYS A O 1
ATOM 1424 N N . PRO A 1 181 ? -8.913 -14.737 44.568 1.00 61.78 181 PRO A N 1
ATOM 1425 C CA . PRO A 1 181 ? -10.272 -14.359 44.139 1.00 61.78 181 PRO A CA 1
ATOM 1426 C C . PRO A 1 181 ? -11.333 -14.738 45.210 1.00 61.78 181 PRO A C 1
ATOM 1428 O O . PRO A 1 181 ? -10.987 -15.267 46.264 1.00 61.78 181 PRO A O 1
ATOM 1431 N N . PRO A 1 182 ? -12.635 -14.592 44.912 1.00 69.56 182 PRO A N 1
ATOM 1432 C CA . PRO A 1 182 ? -13.463 -15.798 45.041 1.00 69.56 182 PRO A CA 1
ATOM 1433 C C . PRO A 1 182 ? -14.195 -16.161 43.736 1.00 69.56 182 PRO A C 1
ATOM 1435 O O . PRO A 1 182 ? -14.693 -15.273 43.041 1.00 69.56 182 PRO A O 1
ATOM 1438 N N . PRO A 1 183 ? -14.275 -17.456 43.384 1.00 65.94 183 PRO A N 1
ATOM 1439 C CA . PRO A 1 183 ? -15.287 -17.982 42.479 1.00 65.94 183 PRO A CA 1
ATOM 1440 C C . PRO A 1 183 ? -16.521 -18.504 43.243 1.00 65.94 183 PRO A C 1
ATOM 1442 O O . PRO A 1 183 ? -16.438 -18.791 44.436 1.00 65.94 183 PRO A O 1
ATOM 1445 N N . LEU A 1 184 ? -17.582 -18.748 42.461 1.00 58.34 184 LEU A N 1
ATOM 1446 C CA . LEU A 1 184 ? -18.803 -19.537 42.717 1.00 58.34 184 LEU A CA 1
ATOM 1447 C C . LEU A 1 184 ? -20.058 -18.745 43.127 1.00 58.34 184 LEU A C 1
ATOM 1449 O O . LEU A 1 184 ? -20.239 -18.385 44.286 1.00 58.34 184 LEU A O 1
ATOM 1453 N N . ALA A 1 185 ? -20.970 -18.573 42.166 1.00 55.78 185 ALA A N 1
ATOM 1454 C CA . ALA A 1 185 ? -22.115 -19.476 41.999 1.00 55.78 185 ALA A CA 1
ATOM 1455 C C . ALA A 1 185 ? -22.472 -19.580 40.507 1.00 55.78 185 ALA A C 1
ATOM 1457 O O . ALA A 1 185 ? -22.396 -18.533 39.824 1.00 55.78 185 ALA A O 1
#

Solvent-accessible surface area (backbone atoms only — not comparable to full-atom values): 13108 Å² total; per-residue (Å²): 137,85,77,80,75,74,77,80,73,69,87,43,72,73,51,45,51,48,69,71,67,63,74,83,78,82,81,89,72,101,63,94,71,85,72,80,74,75,82,79,80,74,88,68,87,75,71,74,76,76,76,81,57,40,50,31,29,26,68,41,72,40,69,44,43,35,52,54,66,42,37,28,63,41,57,54,66,54,44,63,69,47,28,53,72,70,61,39,36,44,80,56,42,79,66,53,28,60,77,72,71,50,62,83,82,69,54,41,78,67,35,66,66,34,80,59,64,78,89,66,65,79,82,79,74,86,82,92,72,81,81,83,84,85,83,81,94,86,77,89,70,97,79,82,78,84,80,79,88,82,79,74,79,81,79,79,73,95,72,86,82,77,78,84,87,73,88,78,80,81,78,85,83,82,83,90,80,92,90,84,84,86,86,88,134

Foldseek 3Di:
DDDPPDPDDDPDPVSVCCVVVVPPDDDDDPDDDPPPPPPPDDDDPDDDPDDPWFWKAFCAADAQFGHHRAIETDDPVCCVPPCVVVVRIDGDDPVNCVVVVHDPVSHDYGRRHGPPPVVPPPPPPDDPDDDPDDDDDDDDDPPPDDDPVPDDPDDDDPDDDDPDPDDDDDDDDDDDDDDDDDDDD

Radius of gyration: 32.02 Å; Cα contacts (8 Å, |Δi|>4): 117; chains: 1; bounding box: 85×51×84 Å

InterPro domains:
  IPR020070 Large ribosomal subunit protein bL9, N-terminal [PF01281] (55-99)
  IPR036935 Large ribosomal subunit protein bL9, N-terminal domain superfamily [G3DSA:3.40.5.10] (35-96)